Protein AF-A0AAD2G6I7-F1 (afdb_monomer_lite)

Radius of gyration: 29.49 Å; chains: 1; bounding box: 64×61×81 Å

Structure (mmCIF, N/CA/C/O backbone):
data_AF-A0AAD2G6I7-F1
#
_entry.id   AF-A0AAD2G6I7-F1
#
loop_
_atom_site.group_PDB
_atom_site.id
_atom_site.type_symbol
_atom_site.label_atom_id
_atom_site.label_alt_id
_atom_site.label_comp_id
_atom_site.label_asym_id
_atom_site.label_entity_id
_atom_site.label_seq_id
_atom_site.pdbx_PDB_ins_code
_atom_site.Cartn_x
_atom_site.Cartn_y
_atom_site.Cartn_z
_atom_site.occupancy
_atom_site.B_iso_or_equiv
_atom_site.auth_seq_id
_atom_site.auth_comp_id
_atom_site.auth_asym_id
_atom_site.auth_atom_id
_atom_site.pdbx_PDB_model_num
ATOM 1 N N . MET A 1 1 ? 33.002 8.876 -1.381 1.00 59.22 1 MET A N 1
ATOM 2 C CA . MET A 1 1 ? 32.092 9.976 -1.785 1.00 59.22 1 MET A CA 1
ATOM 3 C C . MET A 1 1 ? 32.478 11.120 -0.882 1.00 59.22 1 MET A C 1
ATOM 5 O O . MET A 1 1 ? 32.427 10.926 0.321 1.00 59.22 1 MET A O 1
ATOM 9 N N . VAL A 1 2 ? 32.980 12.216 -1.433 1.00 62.12 2 VAL A N 1
ATOM 10 C CA . VAL A 1 2 ? 33.685 13.237 -0.653 1.00 62.12 2 VAL A CA 1
ATOM 11 C C . VAL A 1 2 ? 32.764 14.448 -0.496 1.00 62.12 2 VAL A C 1
ATOM 13 O O . VAL A 1 2 ? 32.073 14.808 -1.449 1.00 62.12 2 VAL A O 1
ATOM 16 N N . ASN A 1 3 ? 32.673 15.027 0.700 1.00 74.38 3 ASN A N 1
ATOM 17 C CA . ASN A 1 3 ? 31.886 16.237 0.927 1.00 74.38 3 ASN A CA 1
ATOM 18 C C . ASN A 1 3 ? 32.550 17.453 0.249 1.00 74.38 3 ASN A C 1
ATOM 20 O O . ASN A 1 3 ? 33.680 17.370 -0.235 1.00 74.38 3 ASN A O 1
ATOM 24 N N . ALA A 1 4 ? 31.864 18.601 0.243 1.00 75.94 4 ALA A N 1
ATOM 25 C CA . ALA A 1 4 ? 32.385 19.855 -0.322 1.00 75.94 4 ALA A CA 1
ATOM 26 C C . ALA A 1 4 ? 33.722 20.322 0.301 1.00 75.94 4 ALA A C 1
ATOM 28 O O . ALA A 1 4 ? 34.368 21.213 -0.237 1.00 75.94 4 ALA A O 1
ATOM 29 N N . TYR A 1 5 ? 34.139 19.710 1.412 1.00 80.00 5 TYR A N 1
ATOM 30 C CA . TYR A 1 5 ? 35.336 20.032 2.182 1.00 80.00 5 TYR A CA 1
ATOM 31 C C . TYR A 1 5 ? 36.433 18.961 2.079 1.00 80.00 5 TYR A C 1
ATOM 33 O O . TYR A 1 5 ? 37.401 19.012 2.829 1.00 80.00 5 TYR A O 1
ATOM 41 N N . GLY A 1 6 ? 36.305 17.982 1.1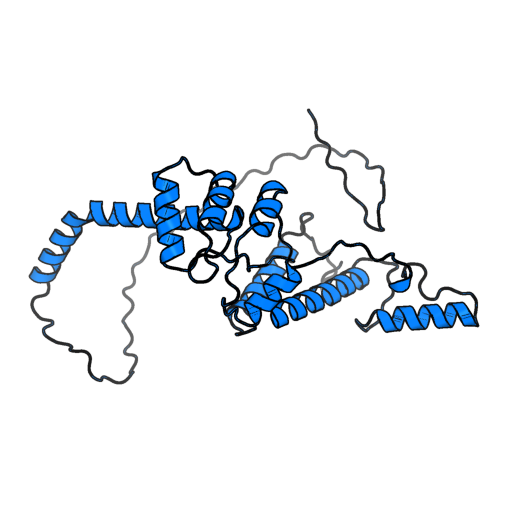78 1.00 79.56 6 GLY A N 1
ATOM 42 C CA . GLY A 1 6 ? 37.353 16.979 0.970 1.00 79.56 6 GLY A CA 1
ATOM 43 C C . GLY A 1 6 ? 37.336 15.797 1.951 1.00 79.56 6 GLY A C 1
ATOM 44 O O . GLY A 1 6 ? 38.204 14.935 1.859 1.00 79.56 6 GLY A O 1
ATOM 45 N N . PHE A 1 7 ? 36.348 15.700 2.848 1.00 77.19 7 PHE A N 1
ATOM 46 C CA . PHE A 1 7 ? 36.203 14.561 3.761 1.00 77.19 7 PHE A CA 1
ATOM 47 C C . PHE A 1 7 ? 35.320 13.464 3.178 1.00 77.19 7 PHE A C 1
ATOM 49 O O . PHE A 1 7 ? 34.274 13.741 2.586 1.00 77.19 7 PHE A O 1
ATOM 56 N N . ASP A 1 8 ? 35.691 12.208 3.416 1.00 70.38 8 ASP A N 1
ATOM 57 C CA . ASP A 1 8 ? 34.838 11.077 3.076 1.00 70.38 8 ASP A CA 1
ATOM 58 C C . ASP A 1 8 ? 33.525 11.130 3.862 1.00 70.38 8 ASP A C 1
ATOM 60 O O . ASP A 1 8 ? 33.489 11.179 5.092 1.00 70.38 8 ASP A O 1
ATOM 64 N N . ILE A 1 9 ? 32.415 11.119 3.128 1.00 69.00 9 ILE A N 1
ATOM 65 C CA . ILE A 1 9 ? 31.076 11.053 3.695 1.00 69.00 9 ILE A CA 1
ATOM 66 C C . ILE A 1 9 ? 30.928 9.683 4.352 1.00 69.00 9 ILE A C 1
ATOM 68 O O . ILE A 1 9 ? 30.849 8.651 3.679 1.00 69.00 9 ILE A O 1
ATOM 72 N N . LEU A 1 10 ? 30.873 9.688 5.683 1.00 62.22 10 LEU A N 1
ATOM 73 C CA . LEU A 1 10 ? 30.582 8.508 6.484 1.00 62.22 10 LEU A CA 1
ATOM 74 C C . LEU A 1 10 ? 29.115 8.116 6.283 1.00 62.22 10 LEU A C 1
ATOM 76 O O . LEU A 1 10 ? 28.211 8.594 6.967 1.00 62.22 10 LEU A O 1
ATOM 80 N N . CYS A 1 11 ? 28.862 7.232 5.323 1.00 56.25 11 CYS A N 1
ATOM 81 C CA . CYS A 1 11 ? 27.556 6.608 5.169 1.00 56.25 11 CYS A CA 1
ATOM 82 C C . CYS A 1 11 ? 27.393 5.518 6.235 1.00 56.25 11 CYS A C 1
ATOM 84 O O . CYS A 1 11 ? 28.229 4.623 6.360 1.00 56.25 11 CYS A O 1
ATOM 86 N N . CYS A 1 12 ? 26.291 5.549 6.988 1.00 59.41 12 CYS A N 1
ATOM 87 C CA . CYS A 1 12 ? 25.953 4.447 7.882 1.00 59.41 12 CYS A CA 1
ATOM 88 C C . CYS A 1 12 ? 25.845 3.153 7.054 1.00 59.41 12 CYS A C 1
ATOM 90 O O . CYS A 1 12 ? 25.037 3.085 6.125 1.00 59.41 12 CYS A O 1
ATOM 92 N N . ARG A 1 13 ? 26.628 2.114 7.393 1.00 57.19 13 ARG A N 1
ATOM 93 C CA . ARG A 1 13 ? 26.681 0.825 6.662 1.00 57.19 13 ARG A CA 1
ATOM 94 C C . ARG A 1 13 ? 25.302 0.185 6.461 1.00 57.19 13 ARG A C 1
ATOM 96 O O . ARG A 1 13 ? 25.103 -0.593 5.536 1.00 57.19 13 ARG A O 1
ATOM 103 N N . ARG A 1 14 ? 24.351 0.520 7.336 1.00 59.88 14 ARG A N 1
ATOM 104 C CA . ARG A 1 14 ? 22.988 -0.016 7.360 1.00 59.88 14 ARG A CA 1
ATOM 105 C C . ARG A 1 14 ? 22.027 0.692 6.392 1.00 59.88 14 ARG A C 1
ATOM 107 O O . ARG A 1 14 ? 20.912 0.218 6.221 1.00 59.88 14 ARG A O 1
ATOM 114 N N . GLY A 1 15 ? 22.424 1.814 5.777 1.00 61.94 15 GLY A N 1
ATOM 115 C CA . GLY A 1 15 ? 21.592 2.559 4.818 1.00 61.94 15 GLY A CA 1
ATOM 116 C C . GLY A 1 15 ? 20.311 3.165 5.409 1.00 61.94 15 GLY A C 1
ATOM 117 O O . GLY A 1 15 ? 19.497 3.715 4.673 1.00 61.94 15 GLY A O 1
ATOM 118 N N . THR A 1 16 ? 20.124 3.090 6.731 1.00 62.31 16 THR A N 1
ATOM 119 C CA . THR A 1 16 ? 18.884 3.475 7.417 1.00 62.31 16 THR A CA 1
ATOM 120 C C . THR A 1 16 ? 18.537 4.944 7.211 1.00 62.31 16 THR A C 1
ATOM 122 O O . THR A 1 16 ? 17.368 5.261 7.036 1.00 62.31 16 THR A O 1
ATOM 125 N N . ASN A 1 17 ? 19.539 5.828 7.160 1.00 74.12 17 ASN A N 1
ATOM 126 C CA . ASN A 1 17 ? 19.313 7.264 6.991 1.00 74.12 17 ASN A CA 1
ATOM 127 C C . ASN A 1 17 ? 18.748 7.607 5.595 1.00 74.12 17 ASN A C 1
ATOM 129 O O . ASN A 1 17 ? 17.824 8.407 5.479 1.00 74.12 17 ASN A O 1
ATOM 133 N N . ASP A 1 18 ? 19.229 6.942 4.537 1.00 71.19 18 ASP A N 1
ATOM 134 C CA . ASP A 1 18 ? 18.735 7.143 3.162 1.00 71.19 18 ASP A CA 1
ATOM 135 C C . ASP A 1 18 ? 17.278 6.657 3.019 1.00 71.19 18 ASP A C 1
ATOM 137 O O . ASP A 1 18 ? 16.439 7.314 2.389 1.00 71.19 18 ASP A O 1
ATOM 141 N N . VAL A 1 19 ? 16.959 5.514 3.640 1.00 75.50 19 VAL A N 1
ATOM 142 C CA . VAL A 1 19 ? 15.603 4.941 3.654 1.00 75.50 19 VAL A CA 1
ATOM 143 C C . VAL A 1 19 ? 14.649 5.820 4.459 1.00 75.50 19 VAL A C 1
ATOM 145 O O . VAL A 1 19 ? 13.547 6.118 3.997 1.00 75.50 19 VAL A O 1
ATOM 148 N N . GLU A 1 20 ? 15.069 6.286 5.635 1.00 80.88 20 GLU A N 1
ATOM 149 C CA . GLU A 1 20 ? 14.255 7.148 6.490 1.00 80.88 20 GLU A CA 1
ATOM 150 C C . GLU A 1 20 ? 13.995 8.510 5.835 1.00 80.88 20 GLU A C 1
ATOM 152 O O . GLU A 1 20 ? 12.867 9.002 5.858 1.00 80.88 20 GLU A O 1
ATOM 157 N N . ASN A 1 21 ? 15.001 9.090 5.175 1.00 83.06 21 ASN A N 1
ATOM 158 C CA . ASN A 1 21 ? 14.832 10.318 4.404 1.00 83.06 21 ASN A CA 1
ATOM 159 C C . ASN A 1 21 ? 13.834 10.125 3.248 1.00 83.06 21 ASN A C 1
ATOM 161 O O . ASN A 1 21 ? 12.934 10.939 3.035 1.00 83.06 21 ASN A O 1
ATOM 165 N N . THR A 1 22 ? 13.927 8.994 2.540 1.00 83.06 22 THR A N 1
ATOM 166 C CA . THR A 1 22 ? 12.966 8.638 1.486 1.00 83.06 22 THR A CA 1
ATOM 167 C C . THR A 1 22 ? 11.547 8.529 2.041 1.00 83.06 22 THR A C 1
ATOM 169 O O . THR A 1 22 ? 10.625 9.082 1.438 1.00 83.06 22 THR A O 1
ATOM 172 N N . HIS A 1 23 ? 11.379 7.875 3.194 1.00 84.00 23 HIS A N 1
ATOM 173 C CA . HIS A 1 23 ? 10.098 7.729 3.883 1.00 84.00 23 HIS A CA 1
ATOM 174 C C . HIS A 1 23 ? 9.511 9.079 4.316 1.00 84.00 23 HIS A C 1
ATOM 176 O O . HIS A 1 23 ? 8.352 9.354 4.012 1.00 84.00 23 HIS A O 1
ATOM 182 N N . LYS A 1 24 ? 10.310 9.961 4.933 1.00 86.75 24 LYS A N 1
ATOM 183 C CA . LYS A 1 24 ? 9.884 11.324 5.302 1.00 86.75 24 LYS A CA 1
ATOM 184 C C . LYS A 1 24 ? 9.386 12.101 4.085 1.00 86.75 24 LYS A C 1
ATOM 186 O O . LYS A 1 24 ? 8.307 12.680 4.125 1.00 86.75 24 LYS A O 1
ATOM 191 N N . LEU A 1 25 ? 10.119 12.038 2.973 1.00 84.81 25 LEU A N 1
ATOM 192 C CA . LEU A 1 25 ? 9.733 12.724 1.740 1.00 84.81 25 LEU A CA 1
ATOM 193 C C . LEU A 1 25 ? 8.442 12.147 1.134 1.00 84.81 25 LEU A C 1
ATOM 195 O O . LEU A 1 25 ? 7.634 12.889 0.583 1.00 84.81 25 LEU A O 1
ATOM 199 N N . LEU A 1 26 ? 8.229 10.830 1.234 1.00 86.06 26 LEU A N 1
ATOM 200 C CA . LEU A 1 26 ? 6.978 10.196 0.807 1.00 86.06 26 LEU A CA 1
ATOM 201 C C . LEU A 1 26 ? 5.785 10.647 1.652 1.00 86.06 26 LEU A C 1
ATOM 203 O O . LEU A 1 26 ? 4.750 10.974 1.077 1.00 86.06 26 LEU A O 1
ATOM 207 N N . LEU A 1 27 ? 5.936 10.711 2.978 1.00 85.00 27 LEU A N 1
ATOM 208 C CA . LEU A 1 27 ? 4.882 11.191 3.874 1.00 85.00 27 LEU A CA 1
ATOM 209 C C . LEU A 1 27 ? 4.467 12.627 3.542 1.00 85.00 27 LEU A C 1
ATOM 211 O O . LEU A 1 27 ? 3.277 12.914 3.498 1.00 85.00 27 LEU A O 1
ATOM 215 N N . THR A 1 28 ? 5.423 13.511 3.250 1.00 83.44 28 THR A N 1
ATOM 216 C CA . THR A 1 28 ? 5.112 14.900 2.885 1.00 83.44 28 THR A CA 1
ATOM 217 C C . THR A 1 28 ? 4.334 14.990 1.572 1.00 83.44 28 THR A C 1
ATOM 219 O O . THR A 1 28 ? 3.325 15.690 1.512 1.00 83.44 28 THR A O 1
ATOM 222 N N . ILE A 1 29 ? 4.774 14.275 0.529 1.00 80.12 29 ILE A N 1
ATOM 223 C CA . ILE A 1 29 ? 4.129 14.322 -0.794 1.00 80.12 29 ILE A CA 1
ATOM 224 C C . ILE A 1 29 ? 2.731 13.701 -0.739 1.00 80.12 29 ILE A C 1
ATOM 226 O O . ILE A 1 29 ? 1.754 14.339 -1.116 1.00 80.12 29 ILE A O 1
ATOM 230 N N . PHE A 1 30 ? 2.623 12.463 -0.256 1.00 81.00 30 PHE A N 1
ATOM 231 C CA . PHE A 1 30 ? 1.357 11.730 -0.282 1.00 81.00 30 PHE A CA 1
ATOM 232 C C . PHE A 1 30 ? 0.404 12.122 0.848 1.00 81.00 30 PHE A C 1
ATOM 234 O O . PHE A 1 30 ? -0.792 11.893 0.727 1.00 81.00 30 PHE A O 1
ATOM 241 N N . GLY A 1 31 ? 0.902 12.723 1.931 1.00 77.62 31 GLY A N 1
ATOM 242 C CA . GLY A 1 31 ? 0.059 13.199 3.026 1.00 77.62 31 GLY A CA 1
ATOM 243 C C . GLY A 1 31 ? -0.705 14.481 2.698 1.00 77.62 31 GLY A C 1
ATOM 244 O O . GLY A 1 31 ? -1.773 14.703 3.257 1.00 77.62 31 GLY A O 1
ATOM 245 N N . THR A 1 32 ? -0.179 15.321 1.800 1.00 80.00 32 THR A N 1
ATOM 246 C CA . THR A 1 32 ? -0.787 16.623 1.465 1.00 80.00 32 THR A CA 1
ATOM 247 C C . THR A 1 32 ? -1.523 16.629 0.127 1.00 80.00 32 THR A C 1
ATOM 249 O O . THR A 1 32 ? -2.404 17.461 -0.083 1.00 80.00 32 THR A O 1
ATOM 252 N N . TRP A 1 33 ? -1.192 15.719 -0.793 1.00 79.62 33 TRP A N 1
ATOM 253 C CA . TRP A 1 33 ? -1.780 15.710 -2.130 1.00 79.62 33 TRP A CA 1
ATOM 254 C C . TRP A 1 33 ? -2.971 14.750 -2.214 1.00 79.62 33 TRP A C 1
ATOM 256 O O . TRP A 1 33 ? -2.880 13.583 -1.843 1.00 79.62 33 TRP A O 1
ATOM 266 N N . HIS A 1 34 ? -4.071 15.217 -2.806 1.00 80.75 34 HIS A N 1
ATOM 267 C CA . HIS A 1 34 ? -5.280 14.424 -3.056 1.00 80.75 34 HIS A CA 1
ATOM 268 C C . HIS A 1 34 ? -5.128 13.560 -4.321 1.00 80.75 34 HIS A C 1
ATOM 270 O O . HIS A 1 34 ? -5.834 13.744 -5.313 1.00 80.75 34 HIS A O 1
ATOM 276 N N . ILE A 1 35 ? -4.155 12.648 -4.321 1.00 85.19 35 ILE A N 1
ATOM 277 C CA . ILE A 1 35 ? -3.845 11.794 -5.475 1.00 85.19 35 ILE A CA 1
ATOM 278 C C . ILE A 1 35 ? -4.606 10.471 -5.360 1.00 85.19 35 ILE A C 1
ATOM 280 O O . ILE A 1 35 ? -4.611 9.832 -4.310 1.00 85.19 35 ILE A O 1
ATOM 284 N N . ARG A 1 36 ? -5.214 10.025 -6.465 1.00 89.00 36 ARG A N 1
ATOM 285 C CA . ARG A 1 36 ? -5.811 8.683 -6.570 1.00 89.00 36 ARG A CA 1
ATOM 286 C C . ARG A 1 36 ? -4.755 7.579 -6.498 1.00 89.00 36 ARG A C 1
ATOM 288 O O . ARG A 1 36 ? -3.571 7.806 -6.763 1.00 89.00 36 ARG A O 1
ATOM 295 N N . ILE A 1 37 ? -5.188 6.360 -6.190 1.00 88.44 37 ILE A N 1
ATOM 296 C CA . ILE A 1 37 ? -4.278 5.217 -5.995 1.00 88.44 37 ILE A CA 1
ATOM 297 C C . ILE A 1 37 ? -3.465 4.909 -7.261 1.00 88.44 37 ILE A C 1
ATOM 299 O O . ILE A 1 37 ? -2.257 4.703 -7.178 1.00 88.44 37 ILE A O 1
ATOM 303 N N . GLU A 1 38 ? -4.096 4.939 -8.435 1.00 90.81 38 GLU A N 1
ATOM 304 C CA . GLU A 1 38 ? -3.425 4.640 -9.708 1.00 90.81 38 GLU A CA 1
ATOM 305 C C . GLU A 1 38 ? -2.299 5.628 -10.031 1.00 90.81 38 GLU A C 1
ATOM 307 O O . GLU A 1 38 ? -1.179 5.235 -10.361 1.00 90.81 38 GLU A O 1
ATOM 312 N N . MET A 1 39 ? -2.575 6.925 -9.891 1.00 90.06 39 MET A N 1
ATOM 313 C CA . MET A 1 39 ? -1.565 7.957 -10.114 1.00 90.06 39 MET A CA 1
ATOM 314 C C . MET A 1 39 ? -0.439 7.844 -9.080 1.00 90.06 39 MET A C 1
ATOM 316 O O . MET A 1 39 ? 0.731 8.011 -9.417 1.00 90.06 39 MET A O 1
ATOM 320 N N . SER A 1 40 ? -0.772 7.496 -7.835 1.00 89.00 40 SER A N 1
ATOM 321 C CA . SER A 1 40 ? 0.226 7.265 -6.792 1.00 89.00 40 SER A CA 1
ATOM 322 C C . SER A 1 40 ? 1.165 6.105 -7.140 1.00 89.00 40 SER A C 1
ATOM 324 O O . SER A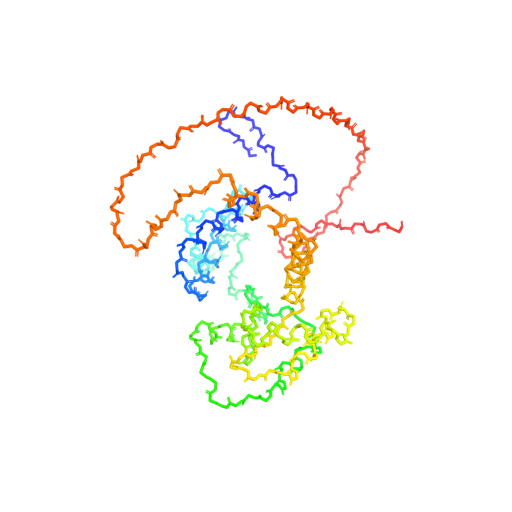 1 40 ? 2.380 6.260 -7.013 1.00 89.00 40 SER A O 1
ATOM 326 N N . ASP A 1 41 ? 0.640 4.982 -7.643 1.00 89.25 41 ASP A N 1
ATOM 327 C CA . ASP A 1 41 ? 1.468 3.855 -8.100 1.00 89.25 41 ASP A CA 1
ATOM 328 C C . ASP A 1 41 ? 2.385 4.258 -9.266 1.00 89.25 41 ASP A C 1
ATOM 330 O O . ASP A 1 41 ? 3.584 3.967 -9.250 1.00 89.25 41 ASP A O 1
ATOM 334 N N . CYS A 1 42 ? 1.857 5.010 -10.239 1.00 89.81 42 CYS A N 1
ATOM 335 C CA . CYS A 1 42 ? 2.637 5.525 -11.366 1.00 89.81 42 CYS A CA 1
ATOM 336 C C 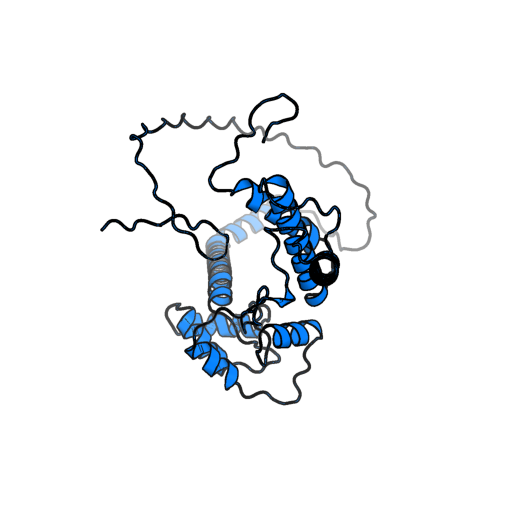. CYS A 1 42 ? 3.798 6.427 -10.901 1.00 89.81 42 CYS A C 1
ATOM 338 O O . CYS A 1 42 ? 4.956 6.207 -11.267 1.00 89.81 42 CYS A O 1
ATOM 340 N N . LEU A 1 43 ? 3.519 7.394 -10.021 1.00 89.50 43 LEU A N 1
ATOM 341 C CA . LEU A 1 43 ? 4.526 8.317 -9.488 1.00 89.50 43 LEU A CA 1
ATOM 342 C C . LEU A 1 43 ? 5.592 7.602 -8.650 1.00 89.50 43 LEU A C 1
ATOM 344 O O . LEU A 1 43 ? 6.779 7.926 -8.744 1.00 89.50 43 LEU A O 1
ATOM 348 N N . LEU A 1 44 ? 5.197 6.615 -7.841 1.00 88.81 44 LEU A N 1
ATOM 349 C CA . LEU A 1 44 ? 6.135 5.800 -7.067 1.00 88.81 44 LEU A CA 1
ATOM 350 C C . LEU A 1 44 ? 7.043 4.967 -7.974 1.00 88.81 44 LEU A C 1
ATOM 352 O O . LEU A 1 44 ? 8.244 4.859 -7.708 1.00 88.81 44 LEU A O 1
ATOM 356 N N . ARG A 1 45 ? 6.493 4.415 -9.060 1.00 88.75 45 ARG A N 1
ATOM 357 C CA . ARG A 1 45 ? 7.244 3.648 -10.058 1.00 88.75 45 ARG A CA 1
ATOM 358 C C . ARG A 1 45 ? 8.276 4.515 -10.773 1.00 88.75 45 ARG A C 1
ATOM 360 O O . ARG A 1 45 ? 9.445 4.133 -10.822 1.00 88.75 45 ARG A O 1
ATOM 367 N N . GLU A 1 46 ? 7.874 5.699 -11.226 1.00 90.00 46 GLU A N 1
ATOM 368 C CA . GLU A 1 46 ? 8.767 6.699 -11.823 1.00 90.00 46 GLU A CA 1
ATOM 369 C C . GLU A 1 46 ? 9.868 7.131 -10.852 1.00 90.00 46 GLU A C 1
ATOM 371 O O . GLU A 1 46 ? 11.054 7.127 -11.186 1.00 90.00 46 GLU A O 1
ATOM 376 N N . ARG A 1 47 ? 9.503 7.458 -9.607 1.00 88.81 47 ARG A N 1
ATOM 377 C CA . ARG A 1 47 ? 10.475 7.846 -8.582 1.00 88.81 47 ARG A CA 1
ATOM 378 C C . ARG A 1 47 ? 11.498 6.742 -8.337 1.00 88.81 47 ARG A C 1
ATOM 380 O O . ARG A 1 47 ? 12.692 7.037 -8.279 1.00 88.81 47 ARG A O 1
ATOM 387 N N . ARG A 1 48 ? 11.046 5.492 -8.190 1.00 88.56 48 ARG A N 1
ATOM 388 C CA . ARG A 1 48 ? 11.916 4.324 -7.994 1.00 88.56 48 ARG A CA 1
ATOM 389 C C . ARG A 1 48 ? 12.879 4.163 -9.164 1.00 88.56 48 ARG A C 1
ATOM 391 O O . ARG A 1 48 ? 14.075 4.008 -8.936 1.00 88.56 48 ARG A O 1
ATOM 398 N N . HIS A 1 49 ? 12.369 4.242 -10.392 1.00 88.75 49 HIS A N 1
ATOM 399 C CA . HIS A 1 49 ? 13.165 4.138 -11.614 1.00 88.75 49 HIS A CA 1
ATOM 400 C C . HIS A 1 49 ? 14.288 5.183 -11.654 1.00 88.75 49 HIS A C 1
ATOM 402 O O . HIS A 1 49 ? 15.472 4.843 -11.687 1.00 88.75 49 HIS A O 1
ATOM 408 N N . ARG A 1 50 ? 13.931 6.465 -11.513 1.00 90.88 50 ARG A N 1
ATOM 409 C CA . ARG A 1 50 ? 14.893 7.580 -11.543 1.00 90.88 50 ARG A CA 1
ATOM 410 C C . ARG A 1 50 ? 15.899 7.520 -10.400 1.00 90.88 50 ARG A C 1
ATOM 412 O O . ARG A 1 50 ? 17.074 7.826 -10.594 1.00 90.88 50 ARG A O 1
ATOM 419 N N . HIS A 1 51 ? 15.448 7.143 -9.204 1.00 88.25 51 HIS A N 1
ATOM 420 C CA . HIS A 1 51 ? 16.321 6.993 -8.045 1.00 88.25 51 HIS A CA 1
ATOM 421 C C . HIS A 1 51 ? 17.352 5.882 -8.267 1.00 88.25 51 HIS A C 1
ATOM 423 O O . HIS A 1 51 ? 18.547 6.128 -8.115 1.00 88.25 51 HIS A O 1
ATOM 429 N N . ASN A 1 52 ? 16.912 4.697 -8.700 1.00 87.56 52 ASN A N 1
ATOM 430 C CA . ASN A 1 52 ? 17.796 3.562 -8.964 1.00 87.56 52 ASN A CA 1
ATOM 431 C C . ASN A 1 52 ? 18.831 3.884 -10.048 1.00 87.56 52 ASN A C 1
ATOM 433 O O . ASN A 1 52 ? 20.004 3.528 -9.899 1.00 87.56 52 ASN A O 1
ATOM 437 N N . GLN A 1 53 ? 18.425 4.596 -11.101 1.00 88.56 53 GLN A N 1
ATOM 438 C CA . GLN A 1 53 ? 19.343 5.021 -12.152 1.00 88.56 53 GLN A CA 1
ATOM 439 C C . GLN A 1 53 ? 20.376 6.031 -11.635 1.00 88.56 53 GLN A C 1
ATOM 441 O O . GLN A 1 53 ? 21.570 5.795 -11.794 1.00 88.56 53 GLN A O 1
ATOM 446 N N . ARG A 1 54 ? 19.961 7.090 -10.923 1.00 88.50 54 ARG A N 1
ATOM 447 C CA . ARG A 1 54 ? 20.900 8.061 -10.317 1.00 88.50 54 ARG A CA 1
ATOM 448 C C . ARG A 1 54 ? 21.872 7.395 -9.351 1.00 88.50 54 ARG A C 1
ATOM 450 O O . ARG A 1 54 ? 23.064 7.684 -9.366 1.00 88.50 54 ARG A O 1
ATOM 457 N N . CYS A 1 55 ? 21.380 6.496 -8.502 1.00 86.12 55 CYS A N 1
ATOM 458 C CA . CYS A 1 55 ? 22.234 5.752 -7.584 1.00 86.12 55 CYS A CA 1
ATOM 459 C C . CYS A 1 55 ? 23.236 4.870 -8.332 1.00 86.12 55 CYS A C 1
ATOM 461 O O . CYS A 1 55 ? 24.377 4.760 -7.889 1.00 86.12 55 CYS A O 1
ATOM 463 N N . SER A 1 56 ? 22.838 4.282 -9.462 1.00 86.12 56 SER A N 1
ATOM 464 C CA . SER A 1 56 ? 23.738 3.503 -10.312 1.00 86.12 56 SER A CA 1
ATOM 465 C C . SER A 1 56 ? 24.808 4.389 -10.952 1.00 86.12 56 SER A C 1
ATOM 467 O O . SER A 1 56 ? 25.984 4.082 -10.801 1.00 86.12 56 SER A O 1
ATOM 469 N N . GLU A 1 57 ? 24.437 5.528 -11.545 1.00 86.62 57 GLU A N 1
ATOM 470 C CA . GLU A 1 57 ? 25.380 6.500 -12.130 1.00 86.62 57 GLU A CA 1
ATOM 471 C C . GLU A 1 57 ? 26.385 7.056 -11.105 1.00 86.62 57 GLU A C 1
ATOM 473 O O . GLU A 1 57 ? 27.543 7.307 -11.437 1.00 86.62 57 GLU A O 1
ATOM 478 N N . LEU A 1 58 ? 25.955 7.245 -9.852 1.00 84.50 58 LEU A N 1
ATOM 479 C CA . LEU A 1 58 ? 26.797 7.790 -8.783 1.00 84.50 58 LEU A CA 1
ATOM 480 C C . LEU A 1 58 ? 27.700 6.747 -8.119 1.00 84.50 58 LEU A C 1
ATOM 482 O O . LEU A 1 58 ? 28.813 7.075 -7.714 1.00 84.50 58 LEU A O 1
ATOM 486 N N . ARG A 1 59 ? 27.200 5.522 -7.914 1.00 83.25 59 ARG A N 1
ATOM 487 C CA . ARG A 1 59 ? 27.864 4.517 -7.064 1.00 83.25 59 ARG A CA 1
ATOM 488 C C . ARG A 1 59 ? 28.553 3.405 -7.858 1.00 83.25 59 ARG A C 1
ATOM 490 O O . ARG A 1 59 ? 29.417 2.737 -7.297 1.00 83.25 59 ARG A O 1
ATOM 497 N N . ARG A 1 60 ? 28.205 3.180 -9.131 1.00 82.06 60 ARG A N 1
ATOM 498 C CA . ARG A 1 60 ? 28.822 2.142 -9.976 1.00 82.06 60 ARG A CA 1
ATOM 499 C C . ARG A 1 60 ? 29.795 2.783 -10.966 1.00 82.06 60 ARG A C 1
ATOM 501 O O . ARG A 1 60 ? 29.381 3.522 -11.848 1.00 82.06 60 ARG A O 1
ATOM 508 N N . LEU A 1 61 ? 31.082 2.448 -10.848 1.00 78.81 61 LEU A N 1
ATOM 509 C CA . LEU A 1 61 ? 32.156 3.037 -11.665 1.00 78.81 61 LEU A CA 1
ATOM 510 C C . LEU A 1 61 ? 31.978 2.821 -13.173 1.00 78.81 61 LEU A C 1
ATOM 512 O O . LEU A 1 61 ? 32.366 3.676 -13.959 1.00 78.81 61 LEU A O 1
ATOM 516 N N . VAL A 1 62 ? 31.394 1.691 -13.572 1.00 81.81 62 VAL A N 1
ATOM 517 C CA . VAL A 1 62 ? 31.303 1.277 -14.981 1.00 81.81 62 VAL A CA 1
ATOM 518 C C . VAL A 1 62 ? 29.874 1.375 -15.530 1.00 81.81 62 VAL A C 1
ATOM 520 O O . VAL A 1 62 ? 29.531 0.729 -16.520 1.00 81.81 62 VAL A O 1
ATOM 523 N N . PHE A 1 63 ? 29.015 2.146 -14.857 1.00 83.94 63 PHE A N 1
ATOM 524 C CA . PHE A 1 63 ? 27.656 2.412 -15.314 1.00 83.94 63 PHE A CA 1
ATOM 525 C C . PHE A 1 63 ? 27.642 3.643 -16.235 1.00 83.94 63 PHE A C 1
ATOM 527 O O . PHE A 1 63 ? 28.251 4.661 -15.889 1.00 83.94 63 PHE A O 1
ATOM 534 N N . PRO A 1 64 ? 26.975 3.576 -17.402 1.00 83.62 64 PRO A N 1
ATOM 535 C CA . PRO A 1 64 ? 26.963 4.680 -18.352 1.00 83.62 64 PRO A CA 1
ATOM 536 C C . PRO A 1 64 ? 26.232 5.895 -17.773 1.00 83.62 64 PRO A C 1
ATOM 538 O O . PRO A 1 64 ? 25.186 5.772 -17.138 1.00 83.62 64 PRO A O 1
ATOM 541 N N . ARG A 1 65 ? 26.780 7.090 -18.009 1.00 84.31 65 ARG A N 1
ATOM 542 C CA . ARG A 1 65 ? 26.134 8.359 -17.649 1.00 84.31 65 ARG A CA 1
ATOM 543 C C . ARG A 1 65 ? 25.268 8.806 -18.816 1.00 84.31 65 ARG A C 1
ATOM 545 O O . ARG A 1 65 ? 25.775 9.374 -19.776 1.00 84.31 65 ARG A O 1
ATOM 552 N N . ILE A 1 66 ? 23.977 8.506 -18.734 1.00 81.31 66 ILE A N 1
ATOM 553 C CA . ILE A 1 66 ? 23.055 8.615 -19.871 1.00 81.31 66 ILE A CA 1
ATOM 554 C C . ILE A 1 66 ? 22.435 10.020 -19.964 1.00 81.31 66 ILE A C 1
ATOM 556 O O . ILE A 1 66 ? 22.052 10.473 -21.039 1.00 81.31 66 ILE A O 1
ATOM 560 N N . GLY A 1 67 ? 22.317 10.734 -18.840 1.00 83.50 67 GLY A N 1
ATOM 561 C CA . GLY A 1 67 ? 21.735 12.084 -18.801 1.00 83.50 67 GLY A CA 1
ATOM 562 C C . GLY A 1 67 ? 20.210 12.135 -18.996 1.00 83.50 67 GLY A C 1
ATOM 563 O O . GLY A 1 67 ? 19.611 13.194 -18.821 1.00 83.50 67 GLY A O 1
ATOM 564 N N . HIS A 1 68 ? 19.561 11.004 -19.290 1.00 88.06 68 HIS A N 1
ATOM 565 C CA . HIS A 1 68 ? 18.106 10.847 -19.344 1.00 88.06 68 HIS A CA 1
ATOM 566 C C . HIS A 1 68 ? 17.655 9.531 -18.699 1.00 88.06 68 HIS A C 1
ATOM 568 O O . HIS A 1 68 ? 18.425 8.580 -18.607 1.00 88.06 68 HIS A O 1
ATOM 574 N N . PHE A 1 69 ? 16.385 9.458 -18.285 1.00 89.44 69 PHE A N 1
ATOM 575 C CA . PHE A 1 69 ? 15.813 8.274 -17.617 1.00 89.44 69 PHE A CA 1
ATOM 576 C C . PHE A 1 69 ? 15.124 7.280 -18.557 1.00 89.44 69 PHE A C 1
ATOM 578 O O . PHE A 1 69 ? 14.686 6.216 -18.130 1.00 89.44 69 PHE A O 1
ATOM 585 N N . ASP A 1 70 ? 14.988 7.636 -19.830 1.00 89.56 70 ASP A N 1
ATOM 586 C CA . ASP A 1 70 ? 14.333 6.794 -20.827 1.00 89.56 70 ASP A CA 1
ATOM 587 C C . ASP A 1 70 ? 15.256 5.644 -21.255 1.00 89.56 70 ASP A C 1
ATOM 589 O O . ASP A 1 70 ? 16.158 5.836 -22.069 1.00 89.56 70 ASP A O 1
ATOM 593 N N . THR A 1 71 ? 15.063 4.460 -20.673 1.00 87.25 71 THR A N 1
ATOM 594 C CA . THR A 1 71 ? 15.921 3.295 -20.931 1.00 87.25 71 THR A CA 1
ATOM 595 C C . THR A 1 71 ? 15.695 2.682 -22.304 1.00 87.25 71 THR A C 1
ATOM 597 O O . THR A 1 71 ? 16.621 2.126 -22.884 1.00 87.25 71 THR A O 1
ATOM 600 N N . TRP A 1 72 ? 14.504 2.855 -22.876 1.00 89.25 72 TRP A N 1
ATOM 601 C CA . TRP A 1 72 ? 14.137 2.264 -24.162 1.00 89.25 72 TRP A CA 1
ATOM 602 C C . TRP A 1 72 ? 14.938 2.886 -25.307 1.00 89.25 72 TRP A C 1
ATOM 604 O O . TRP A 1 72 ? 15.306 2.202 -26.259 1.00 89.25 72 TRP A O 1
ATOM 614 N N . LYS A 1 73 ? 15.275 4.176 -25.192 1.00 89.88 73 LYS A N 1
ATOM 615 C CA . LYS A 1 73 ? 16.166 4.857 -26.144 1.00 89.88 73 LYS A CA 1
ATOM 616 C C . LYS A 1 73 ? 17.588 4.305 -26.123 1.00 89.88 73 LYS A C 1
ATOM 618 O O . LYS A 1 73 ? 18.206 4.212 -27.179 1.00 89.88 73 LYS A O 1
ATOM 623 N N . ILE A 1 74 ? 18.097 3.943 -24.945 1.00 88.94 74 ILE A N 1
ATOM 624 C CA . ILE A 1 74 ? 19.438 3.359 -24.798 1.00 88.94 74 ILE A CA 1
ATOM 625 C C . ILE A 1 74 ? 19.455 1.984 -25.452 1.00 88.94 74 ILE A C 1
ATOM 627 O O . ILE A 1 74 ? 20.344 1.707 -26.251 1.00 88.94 74 ILE A O 1
ATOM 631 N N . ASP A 1 75 ? 18.441 1.167 -25.159 1.00 90.88 75 ASP A N 1
ATOM 632 C CA . ASP A 1 75 ? 18.303 -0.179 -25.712 1.00 90.88 75 ASP A CA 1
ATOM 633 C C . ASP A 1 75 ? 18.242 -0.126 -27.245 1.00 90.88 75 ASP A C 1
ATOM 635 O O . ASP A 1 75 ? 18.996 -0.826 -27.924 1.00 90.88 75 ASP A O 1
ATOM 639 N N . ALA A 1 76 ? 17.413 0.770 -27.796 1.00 91.25 76 ALA A N 1
ATOM 640 C CA . ALA A 1 76 ? 17.293 0.975 -29.238 1.00 91.25 76 ALA A CA 1
ATOM 641 C C . ALA A 1 76 ? 18.618 1.418 -29.878 1.00 91.25 76 ALA A C 1
ATOM 643 O O . ALA A 1 76 ? 19.010 0.902 -30.924 1.00 91.25 76 ALA A O 1
ATOM 644 N N . LEU A 1 77 ? 19.332 2.351 -29.245 1.00 90.00 77 LEU A N 1
ATOM 645 C CA . LEU A 1 77 ? 20.615 2.841 -29.738 1.00 90.00 77 LEU A CA 1
ATOM 646 C C . LEU A 1 77 ? 21.681 1.737 -29.691 1.00 90.00 77 LEU A C 1
ATOM 648 O O . LEU A 1 77 ? 22.392 1.531 -30.674 1.00 90.00 77 LEU A O 1
ATOM 652 N N . GLN A 1 78 ? 21.753 0.980 -28.596 1.00 90.81 78 GLN A N 1
ATOM 653 C CA . GLN A 1 78 ? 22.662 -0.155 -28.459 1.00 90.81 78 GLN A CA 1
ATOM 654 C C . GLN A 1 78 ? 22.404 -1.214 -29.539 1.00 90.81 78 GLN A C 1
ATOM 656 O O . GLN A 1 78 ? 23.354 -1.674 -30.172 1.00 90.81 78 GLN A O 1
ATOM 661 N N . SER A 1 79 ? 21.139 -1.548 -29.809 1.00 91.94 79 SER A N 1
ATOM 662 C CA . SER A 1 79 ? 20.770 -2.474 -30.887 1.00 91.94 79 SER A CA 1
ATOM 663 C C . SER A 1 79 ? 21.168 -1.959 -32.274 1.00 91.94 79 SER A C 1
ATOM 665 O O . SER A 1 79 ? 21.666 -2.736 -33.086 1.00 91.94 79 SER A O 1
ATOM 667 N N . LEU A 1 80 ? 21.006 -0.659 -32.548 1.00 92.62 80 LEU A N 1
ATOM 668 C CA . LEU A 1 80 ? 21.414 -0.052 -33.822 1.00 92.62 80 LEU A CA 1
ATOM 669 C C . LEU A 1 80 ? 22.935 -0.088 -34.026 1.00 92.62 80 LEU A C 1
ATOM 671 O O . LEU A 1 80 ? 23.405 -0.433 -35.110 1.00 92.62 80 LEU A O 1
ATOM 675 N N . VAL A 1 81 ? 23.717 0.237 -32.993 1.00 92.50 81 VAL A N 1
ATOM 676 C CA . VAL A 1 81 ? 25.189 0.194 -33.062 1.00 92.50 81 VAL A CA 1
ATOM 677 C C . VAL A 1 81 ? 25.681 -1.242 -33.239 1.00 92.50 81 VAL A C 1
ATOM 679 O O . VAL A 1 81 ? 26.575 -1.486 -34.053 1.00 92.50 81 VAL A O 1
ATOM 682 N N . LEU A 1 82 ? 25.058 -2.197 -32.544 1.00 93.06 82 LEU A N 1
ATOM 683 C CA . LEU A 1 82 ? 25.376 -3.613 -32.681 1.00 93.06 82 LEU A CA 1
ATOM 684 C C . LEU A 1 82 ? 25.090 -4.121 -34.102 1.00 93.06 82 LEU A C 1
ATOM 686 O O . LEU A 1 82 ? 25.923 -4.824 -34.666 1.00 93.06 82 LEU A O 1
ATOM 690 N N . ALA A 1 83 ? 23.964 -3.727 -34.703 1.00 92.94 83 ALA A N 1
ATOM 691 C CA . ALA A 1 83 ? 23.607 -4.116 -36.067 1.00 92.94 83 ALA A CA 1
ATOM 692 C C . ALA A 1 83 ? 24.545 -3.516 -37.131 1.00 92.94 83 ALA A C 1
ATOM 694 O O . ALA A 1 83 ? 24.899 -4.199 -38.089 1.00 92.94 83 ALA A O 1
ATOM 695 N N . ASN A 1 84 ? 24.964 -2.258 -36.963 1.00 95.06 84 ASN A N 1
ATOM 696 C CA . ASN A 1 84 ? 25.773 -1.552 -37.962 1.00 95.06 84 ASN A CA 1
ATOM 697 C C . ASN A 1 84 ? 27.273 -1.851 -37.859 1.00 95.06 84 ASN A C 1
ATOM 699 O O . ASN A 1 84 ? 27.961 -1.926 -38.875 1.00 95.06 84 ASN A O 1
ATOM 703 N N . HIS A 1 85 ? 27.795 -1.974 -36.637 1.00 93.38 85 HIS A N 1
ATOM 704 C CA . HIS A 1 85 ? 29.236 -2.037 -36.382 1.00 93.38 85 HIS A CA 1
ATOM 705 C C . HIS A 1 85 ? 29.681 -3.328 -35.687 1.00 93.38 85 HIS A C 1
ATOM 707 O O . HIS A 1 85 ? 30.881 -3.560 -35.576 1.00 93.38 85 HIS A O 1
ATOM 713 N N . GLY A 1 86 ? 28.754 -4.162 -35.201 1.00 90.69 86 GLY A N 1
ATOM 714 C CA . GLY A 1 86 ? 29.086 -5.383 -34.459 1.00 90.69 86 GLY A CA 1
ATOM 715 C C . GLY A 1 86 ? 29.679 -5.129 -33.067 1.00 90.69 86 GLY A C 1
ATOM 716 O O . GLY A 1 86 ? 30.274 -6.033 -32.485 1.00 90.69 86 GLY A O 1
ATOM 717 N N . VAL A 1 87 ? 29.541 -3.911 -32.529 1.00 90.75 87 VAL A N 1
ATOM 718 C CA . VAL A 1 87 ? 30.118 -3.497 -31.239 1.00 90.75 87 VAL A CA 1
ATOM 719 C C . VAL A 1 87 ? 29.008 -3.130 -30.256 1.00 90.75 87 VAL A C 1
ATOM 721 O O . VAL A 1 87 ? 28.042 -2.462 -30.616 1.00 90.75 87 VAL A O 1
ATOM 724 N N . LEU A 1 88 ? 29.156 -3.537 -28.993 1.00 87.06 88 LEU A N 1
ATOM 725 C CA . LEU A 1 88 ? 28.277 -3.107 -27.902 1.00 87.06 88 LEU A CA 1
ATOM 726 C C . LEU A 1 88 ? 28.702 -1.727 -27.390 1.00 87.06 88 LEU A C 1
ATOM 728 O O . LEU A 1 88 ? 29.840 -1.555 -26.955 1.00 87.06 88 LEU A O 1
ATOM 732 N N . LEU A 1 89 ? 27.780 -0.758 -27.396 1.00 86.31 89 LEU A N 1
ATOM 733 C CA . LEU A 1 89 ? 28.059 0.598 -26.910 1.00 86.31 89 LEU A CA 1
ATOM 734 C C . LEU A 1 89 ? 28.318 0.633 -25.396 1.00 86.31 89 LEU A C 1
ATOM 736 O O . LEU A 1 89 ? 29.243 1.301 -24.931 1.00 86.31 89 LEU A O 1
ATOM 740 N N . HIS A 1 90 ? 27.497 -0.072 -24.616 1.00 86.31 90 HIS A N 1
ATOM 741 C CA . HIS A 1 90 ? 27.600 -0.118 -23.164 1.00 86.31 90 HIS A CA 1
ATOM 742 C C . HIS A 1 90 ? 27.701 -1.571 -22.696 1.00 86.31 90 HIS A C 1
ATOM 744 O O . HIS A 1 90 ? 26.700 -2.245 -22.494 1.00 86.31 90 HIS A O 1
ATOM 750 N N . SER A 1 91 ? 28.925 -2.056 -22.467 1.00 84.44 91 SER A N 1
ATOM 751 C CA . SER A 1 91 ? 29.174 -3.469 -22.129 1.00 84.44 91 SER A CA 1
ATOM 752 C C . SER A 1 91 ? 28.459 -3.962 -20.863 1.00 84.44 91 SER A C 1
ATOM 754 O O . SER A 1 91 ? 28.107 -5.133 -20.778 1.00 84.44 91 SER A O 1
ATOM 756 N N . ASN A 1 92 ? 28.229 -3.082 -19.884 1.00 83.50 92 ASN A N 1
ATOM 757 C CA . ASN A 1 92 ? 27.541 -3.414 -18.629 1.00 83.50 92 ASN A CA 1
ATOM 758 C C . ASN A 1 92 ? 26.049 -3.067 -18.637 1.00 83.50 92 ASN A C 1
ATOM 760 O O . ASN A 1 92 ? 25.397 -3.145 -17.593 1.00 83.50 92 ASN A O 1
ATOM 764 N N . TRP A 1 93 ? 25.522 -2.627 -19.778 1.00 85.88 93 TRP A N 1
ATOM 765 C CA . TRP A 1 93 ? 24.106 -2.366 -19.964 1.00 85.88 93 TRP A CA 1
ATOM 766 C C . TRP A 1 93 ? 23.489 -3.529 -20.730 1.00 85.88 93 TRP A C 1
ATOM 768 O O . TRP A 1 93 ? 23.894 -3.835 -21.850 1.00 85.88 93 TRP A O 1
ATOM 778 N N . VAL A 1 94 ? 22.504 -4.174 -20.117 1.00 85.81 94 VAL A N 1
ATOM 779 C CA . VAL A 1 94 ? 21.748 -5.254 -20.750 1.00 85.81 94 VAL A CA 1
ATOM 780 C C . VAL A 1 94 ? 20.425 -4.679 -21.219 1.00 85.81 94 VAL A C 1
ATOM 782 O O . VAL A 1 94 ? 19.745 -4.009 -20.438 1.00 85.81 94 VAL A O 1
ATOM 785 N N . ASN A 1 95 ? 20.068 -4.942 -22.474 1.00 86.81 95 ASN A N 1
ATOM 786 C CA . ASN A 1 95 ? 18.826 -4.436 -23.033 1.00 86.81 95 ASN A CA 1
ATOM 787 C C . ASN A 1 95 ? 17.630 -5.079 -22.329 1.00 86.81 95 ASN A C 1
ATOM 789 O O . ASN A 1 95 ? 17.622 -6.275 -22.030 1.00 86.81 95 ASN A O 1
ATOM 793 N N . SER A 1 96 ? 16.573 -4.295 -22.126 1.00 84.25 96 SER A N 1
ATOM 794 C CA . SER A 1 96 ? 15.333 -4.773 -21.508 1.00 84.25 96 SER A CA 1
ATOM 795 C C . SER A 1 96 ? 14.693 -5.908 -22.320 1.00 84.25 96 SER A C 1
ATOM 797 O O . SER A 1 96 ? 14.063 -6.793 -21.748 1.00 84.25 96 SER A O 1
ATOM 799 N N . SER A 1 97 ? 14.890 -5.906 -23.645 1.00 84.00 97 SER A N 1
ATOM 800 C CA . SER A 1 97 ? 14.408 -6.932 -24.580 1.00 84.00 97 SER A CA 1
ATOM 801 C C . SER A 1 97 ? 15.020 -8.316 -24.374 1.00 84.00 97 SER A C 1
ATOM 803 O O . SER A 1 97 ? 14.416 -9.308 -24.772 1.00 84.00 97 SER A O 1
ATOM 805 N N . ASP A 1 98 ? 16.211 -8.391 -23.781 1.00 86.00 98 ASP A N 1
ATOM 806 C CA . ASP A 1 98 ? 16.952 -9.648 -23.646 1.00 86.00 98 ASP A CA 1
ATOM 807 C C . ASP A 1 98 ? 16.451 -10.467 -22.447 1.00 86.00 98 ASP A C 1
ATOM 809 O O . ASP A 1 98 ? 16.723 -11.666 -22.322 1.00 86.00 98 ASP A O 1
ATOM 813 N N . PHE A 1 99 ? 15.686 -9.830 -21.558 1.00 85.44 99 PHE A N 1
ATOM 814 C CA . PHE A 1 99 ? 15.071 -10.484 -20.418 1.00 85.44 99 PHE A CA 1
ATOM 815 C C . PHE A 1 99 ? 13.798 -11.223 -20.831 1.00 85.44 99 PHE A C 1
ATOM 817 O O . PHE A 1 99 ? 12.941 -10.717 -21.554 1.00 85.44 99 PHE A O 1
ATOM 824 N N . LYS A 1 100 ? 13.640 -12.441 -20.308 1.00 88.56 100 LYS A N 1
ATOM 825 C CA . LYS A 1 100 ? 12.374 -13.170 -20.408 1.00 88.56 100 LYS A CA 1
ATOM 826 C C . LYS A 1 100 ? 11.350 -12.506 -19.494 1.00 88.56 100 LYS A C 1
ATOM 828 O O . LYS A 1 100 ? 11.646 -12.254 -18.328 1.00 88.56 100 LYS A O 1
ATOM 833 N N . ASN A 1 101 ? 10.136 -12.299 -19.998 1.00 85.94 101 ASN A N 1
ATOM 834 C CA . ASN A 1 101 ? 9.024 -11.848 -19.168 1.00 85.94 101 ASN A CA 1
ATOM 835 C C . ASN A 1 101 ? 8.719 -12.907 -18.103 1.00 85.94 101 ASN A C 1
ATOM 837 O O . ASN A 1 101 ? 8.296 -14.020 -18.424 1.00 85.94 101 ASN A O 1
ATOM 841 N N . THR A 1 102 ? 8.948 -12.562 -16.839 1.00 87.06 102 THR A N 1
ATOM 842 C CA . THR A 1 102 ? 8.543 -13.373 -15.693 1.00 87.06 102 THR A CA 1
ATOM 843 C C . THR A 1 102 ? 7.133 -12.970 -15.250 1.00 87.06 102 THR A C 1
ATOM 845 O O . THR A 1 102 ? 6.722 -11.828 -15.455 1.00 87.06 102 THR A O 1
ATOM 848 N N . PRO A 1 103 ? 6.363 -13.883 -14.629 1.00 82.50 103 PRO A N 1
ATOM 849 C CA . PRO A 1 103 ? 5.070 -13.537 -14.032 1.00 82.50 103 PRO A CA 1
ATOM 850 C C . PRO A 1 103 ? 5.216 -12.691 -12.753 1.00 82.50 103 PRO A C 1
ATOM 852 O O . PRO A 1 103 ? 4.219 -12.291 -12.154 1.00 82.50 103 PRO A O 1
ATOM 855 N N . GLU A 1 104 ? 6.448 -12.442 -12.306 1.00 82.44 104 GLU A N 1
ATOM 856 C CA . GLU A 1 104 ? 6.739 -11.639 -11.128 1.00 82.44 104 GLU A CA 1
ATOM 857 C C . GLU A 1 104 ? 6.378 -10.178 -11.392 1.00 82.44 104 GLU A C 1
ATOM 859 O O . GLU A 1 104 ? 6.871 -9.534 -12.318 1.00 82.44 104 GLU A O 1
ATOM 864 N N . THR A 1 105 ? 5.510 -9.641 -10.546 1.00 80.00 105 THR A N 1
ATOM 865 C CA . THR A 1 105 ? 5.167 -8.222 -10.545 1.00 80.00 105 THR A CA 1
ATOM 866 C C . THR A 1 105 ? 5.847 -7.538 -9.365 1.00 80.00 105 THR A C 1
ATOM 868 O O . THR A 1 105 ? 6.297 -8.187 -8.423 1.00 80.00 105 THR A O 1
ATOM 871 N N . PHE A 1 106 ? 5.960 -6.211 -9.415 1.00 78.56 106 PHE A N 1
ATOM 872 C CA . PHE A 1 106 ? 6.509 -5.394 -8.330 1.00 78.56 106 PHE A CA 1
ATOM 873 C C . PHE A 1 106 ? 5.560 -4.236 -8.034 1.00 78.56 106 PHE A C 1
ATOM 875 O O . PHE A 1 106 ? 5.065 -3.597 -8.962 1.00 78.56 106 PHE A O 1
ATOM 882 N N . GLY A 1 107 ? 5.380 -3.897 -6.757 1.00 81.62 107 GLY A N 1
ATOM 883 C CA . GLY A 1 107 ? 4.489 -2.817 -6.323 1.00 81.62 107 GLY A CA 1
ATOM 884 C C . GLY A 1 107 ? 3.373 -3.353 -5.437 1.00 81.62 107 GLY A C 1
ATOM 885 O O . GLY A 1 107 ? 3.645 -4.055 -4.464 1.00 81.62 107 GLY A O 1
ATOM 886 N N . THR A 1 108 ? 2.130 -3.014 -5.768 1.00 82.12 108 THR A N 1
ATOM 887 C CA . THR A 1 108 ? 0.946 -3.451 -5.020 1.00 82.12 108 THR A CA 1
ATOM 888 C C . THR A 1 108 ? 0.633 -4.916 -5.307 1.00 82.12 108 THR A C 1
ATOM 890 O O . THR A 1 108 ? -0.033 -5.236 -6.281 1.00 82.12 108 THR A O 1
ATOM 893 N N . ILE A 1 109 ? 1.114 -5.816 -4.455 1.00 81.81 109 ILE A N 1
ATOM 894 C CA . ILE A 1 109 ? 0.897 -7.260 -4.593 1.00 81.81 109 ILE A CA 1
ATOM 895 C C . ILE A 1 109 ? 0.283 -7.789 -3.309 1.00 81.81 109 ILE A C 1
ATOM 897 O O . ILE A 1 109 ? 0.602 -7.346 -2.203 1.00 81.81 109 ILE A O 1
ATOM 901 N N . THR A 1 110 ? -0.583 -8.778 -3.452 1.00 78.88 110 THR A N 1
ATOM 902 C CA . THR A 1 110 ? -1.199 -9.467 -2.327 1.00 78.88 110 THR A CA 1
ATOM 903 C C . THR A 1 110 ? -0.232 -10.478 -1.726 1.00 78.88 110 THR A C 1
ATOM 905 O O . THR A 1 110 ? -0.123 -11.609 -2.196 1.00 78.88 110 THR A O 1
ATOM 908 N N . LEU A 1 111 ? 0.455 -10.095 -0.654 1.00 76.44 111 LEU A N 1
ATOM 909 C CA . LEU A 1 111 ? 1.265 -11.024 0.134 1.00 76.44 111 LEU A CA 1
ATOM 910 C C . LEU A 1 111 ? 0.354 -11.801 1.094 1.00 76.44 111 LEU A C 1
ATOM 912 O O . LEU A 1 111 ? -0.009 -11.293 2.157 1.00 76.44 111 LEU A O 1
ATOM 916 N N . HIS A 1 112 ? -0.052 -13.009 0.700 1.00 78.06 112 HIS A N 1
ATOM 917 C CA . HIS A 1 112 ? -0.911 -13.874 1.509 1.00 78.06 112 HIS A CA 1
ATOM 918 C C . HIS A 1 112 ? -0.624 -15.364 1.300 1.00 78.06 112 HIS A C 1
ATOM 920 O O . HIS A 1 112 ? -0.005 -15.755 0.314 1.00 78.06 112 HIS A O 1
ATOM 926 N N . ASP A 1 113 ? -1.060 -16.170 2.271 1.00 85.19 113 ASP A N 1
ATOM 927 C CA . ASP A 1 113 ? -0.942 -17.628 2.253 1.00 85.19 113 ASP A CA 1
ATOM 928 C C . ASP A 1 113 ? -1.862 -18.248 1.187 1.00 85.19 113 ASP A C 1
ATOM 930 O O . ASP A 1 113 ? -2.929 -17.703 0.893 1.00 85.19 113 ASP A O 1
ATOM 934 N N . ALA A 1 114 ? -1.485 -19.420 0.663 1.00 85.94 114 ALA A N 1
ATOM 935 C CA . ALA A 1 114 ? -2.251 -20.134 -0.366 1.00 85.94 114 ALA A CA 1
ATOM 936 C C . ALA A 1 114 ? -3.700 -20.428 0.068 1.00 85.94 114 ALA A C 1
ATOM 938 O O . ALA A 1 114 ? -4.630 -20.188 -0.690 1.00 85.94 114 ALA A O 1
ATOM 939 N N . GLU A 1 115 ? -3.909 -20.826 1.326 1.00 88.12 115 GLU A N 1
ATOM 940 C CA . GLU A 1 115 ? -5.247 -21.082 1.887 1.00 88.12 115 GLU A CA 1
ATOM 941 C C . GLU A 1 115 ? -6.154 -19.845 1.829 1.00 88.12 115 GLU A C 1
ATOM 943 O O . GLU A 1 115 ? -7.348 -19.941 1.544 1.00 88.12 115 GLU A O 1
ATOM 948 N N . LEU A 1 116 ? -5.586 -18.663 2.100 1.00 86.06 116 LEU A N 1
ATOM 949 C CA . LEU A 1 116 ? -6.333 -17.414 2.025 1.00 86.06 116 LEU A CA 1
ATOM 950 C C . LEU A 1 116 ? -6.591 -17.040 0.563 1.00 86.06 116 LEU A C 1
ATOM 952 O O . LEU A 1 116 ? -7.660 -16.520 0.267 1.00 86.06 116 LEU A O 1
ATOM 956 N N . ALA A 1 117 ? -5.655 -17.323 -0.345 1.00 86.19 117 ALA A N 1
ATOM 957 C CA . ALA A 1 117 ? -5.836 -17.081 -1.775 1.00 86.19 117 ALA A CA 1
ATOM 958 C C . ALA A 1 117 ? -7.008 -17.899 -2.330 1.00 86.19 117 ALA A C 1
ATOM 960 O O . ALA A 1 117 ? -7.897 -17.348 -2.986 1.00 86.19 117 ALA A O 1
ATOM 961 N N . ASP A 1 118 ? -7.069 -19.182 -1.974 1.00 87.62 118 ASP A N 1
ATOM 962 C CA . ASP A 1 118 ? -8.163 -20.073 -2.351 1.00 87.62 118 ASP A CA 1
ATOM 963 C C . ASP A 1 118 ? -9.492 -19.574 -1.774 1.00 87.62 118 ASP A C 1
ATOM 965 O O . ASP A 1 118 ? -10.488 -19.468 -2.495 1.00 87.62 118 ASP A O 1
ATOM 969 N N . ALA A 1 119 ? -9.509 -19.176 -0.498 1.00 87.00 119 ALA A N 1
ATOM 970 C CA . ALA A 1 119 ? -10.698 -18.620 0.143 1.00 87.00 119 ALA A CA 1
ATOM 971 C C . ALA A 1 119 ? -11.183 -17.331 -0.547 1.00 87.00 119 ALA A C 1
ATOM 973 O O . ALA A 1 119 ? -12.377 -17.188 -0.801 1.00 87.00 119 ALA A O 1
ATOM 974 N N . LEU A 1 120 ? -10.270 -16.420 -0.906 1.00 86.56 120 LEU A N 1
ATOM 975 C CA . LEU A 1 120 ? -10.588 -15.181 -1.625 1.00 86.56 120 LEU A CA 1
ATOM 976 C C . LEU A 1 120 ? -11.122 -15.450 -3.038 1.00 86.56 120 LEU A C 1
ATOM 978 O O . LEU A 1 120 ? -12.005 -14.734 -3.517 1.00 86.56 120 LEU A O 1
ATOM 982 N N . SER A 1 121 ? -10.606 -16.481 -3.710 1.00 84.75 121 SER A N 1
ATOM 983 C CA . SER A 1 121 ? -11.060 -16.868 -5.047 1.00 84.75 121 SER A CA 1
ATOM 984 C C . SER A 1 121 ? -12.500 -17.400 -5.040 1.00 84.75 121 SER A C 1
ATOM 986 O O . SER A 1 121 ? -13.261 -17.132 -5.975 1.00 84.75 121 SER A O 1
ATOM 988 N N . ASN A 1 122 ? -12.902 -18.065 -3.953 1.00 86.69 122 ASN A N 1
ATOM 989 C CA . ASN A 1 122 ? -14.199 -18.726 -3.792 1.00 86.69 122 ASN A CA 1
ATOM 990 C C . ASN A 1 122 ? -15.310 -17.825 -3.228 1.00 86.69 122 ASN A C 1
ATOM 992 O O . ASN A 1 122 ? -16.424 -18.302 -3.019 1.00 86.69 122 ASN A O 1
ATOM 996 N N . ILE A 1 123 ? -15.048 -16.534 -3.001 1.00 83.56 123 ILE A N 1
ATOM 997 C CA . ILE A 1 123 ? -16.060 -15.607 -2.474 1.00 83.56 123 ILE A CA 1
ATOM 998 C C . ILE A 1 123 ? -17.246 -15.509 -3.456 1.00 83.56 123 ILE A C 1
ATOM 1000 O O . ILE A 1 123 ? -17.026 -15.182 -4.634 1.00 83.56 123 ILE A O 1
ATOM 1004 N N . PRO A 1 124 ? -18.492 -15.760 -3.000 1.00 77.44 124 PRO A N 1
ATOM 1005 C CA . PRO A 1 124 ? -19.686 -15.502 -3.793 1.00 77.44 124 PRO A CA 1
ATOM 1006 C C . PRO A 1 124 ? -19.889 -13.988 -3.883 1.00 77.44 124 PRO A C 1
ATOM 1008 O O . PRO A 1 124 ? -20.067 -13.314 -2.875 1.00 77.44 124 PRO A O 1
ATOM 1011 N N . ILE A 1 125 ? -19.814 -13.435 -5.092 1.00 73.50 125 ILE A N 1
ATOM 1012 C CA . ILE A 1 125 ? -19.999 -11.999 -5.317 1.00 73.50 125 ILE A CA 1
ATOM 1013 C C . ILE A 1 125 ? -21.296 -11.798 -6.079 1.00 73.50 125 ILE A C 1
ATOM 1015 O O . ILE A 1 125 ? -21.445 -12.296 -7.199 1.00 73.50 125 ILE A O 1
ATOM 1019 N N . ASP A 1 126 ? -22.201 -11.018 -5.497 1.00 71.75 126 ASP A N 1
ATOM 1020 C CA . ASP A 1 126 ? -23.359 -10.518 -6.221 1.00 71.75 126 ASP A CA 1
ATOM 1021 C C . ASP A 1 126 ? -22.912 -9.539 -7.309 1.00 71.75 126 ASP A C 1
ATOM 1023 O O . ASP A 1 126 ? -22.159 -8.593 -7.075 1.00 71.75 126 ASP A O 1
ATOM 1027 N N . LYS A 1 127 ? -23.407 -9.743 -8.533 1.00 64.44 127 LYS A N 1
ATOM 1028 C CA . LYS A 1 127 ? -22.990 -8.991 -9.734 1.00 64.44 127 LYS A CA 1
ATOM 1029 C C . LYS A 1 127 ? -23.237 -7.472 -9.659 1.00 64.44 127 LYS A C 1
ATOM 1031 O O . LYS A 1 127 ? -22.762 -6.745 -10.524 1.00 64.44 127 LYS A O 1
ATOM 1036 N N . ASN A 1 128 ? -23.954 -6.990 -8.643 1.00 69.69 128 ASN A N 1
ATOM 1037 C CA . ASN A 1 128 ? -24.358 -5.592 -8.491 1.00 69.69 128 ASN A CA 1
ATOM 1038 C C . ASN A 1 128 ? -23.434 -4.738 -7.604 1.00 69.69 128 ASN A C 1
ATOM 1040 O O . ASN A 1 128 ? -23.743 -3.566 -7.374 1.00 69.69 128 ASN A O 1
ATOM 1044 N N . VAL A 1 129 ? -22.309 -5.267 -7.109 1.00 78.00 129 VAL A N 1
ATOM 1045 C CA . VAL A 1 129 ? -21.378 -4.479 -6.283 1.00 78.00 129 VAL A CA 1
ATOM 1046 C C . VAL A 1 129 ? -20.722 -3.374 -7.122 1.00 78.00 129 VAL A C 1
ATOM 1048 O O . VAL A 1 129 ? -19.896 -3.624 -8.000 1.00 78.00 129 VAL A O 1
ATOM 1051 N N . ARG A 1 130 ? -21.083 -2.117 -6.840 1.00 82.56 130 ARG A N 1
ATOM 1052 C CA . ARG A 1 130 ? -20.493 -0.938 -7.486 1.00 82.56 130 ARG A CA 1
ATOM 1053 C C . ARG A 1 130 ? -19.164 -0.587 -6.821 1.00 82.56 130 ARG A C 1
ATOM 1055 O O . ARG A 1 130 ? -19.140 0.062 -5.781 1.00 82.56 130 ARG A O 1
ATOM 1062 N N . LEU A 1 131 ? -18.060 -0.993 -7.442 1.00 85.81 131 LEU A N 1
ATOM 1063 C CA . LEU A 1 131 ? -16.714 -0.613 -7.011 1.00 85.81 131 LEU A CA 1
ATOM 1064 C C . LEU A 1 131 ? -16.320 0.753 -7.584 1.00 85.81 131 LEU A C 1
ATOM 1066 O O . LEU A 1 131 ? -16.473 0.996 -8.783 1.00 85.81 131 LEU A O 1
ATOM 1070 N N . THR A 1 132 ? -15.748 1.617 -6.745 1.00 89.75 132 THR A N 1
ATOM 1071 C CA . THR A 1 132 ? -15.108 2.869 -7.179 1.00 89.75 132 THR A CA 1
ATOM 1072 C C . THR A 1 132 ? -13.926 2.572 -8.105 1.00 89.75 132 THR A C 1
ATOM 1074 O O . THR A 1 132 ? -13.273 1.540 -7.965 1.00 89.75 132 THR A O 1
ATOM 1077 N N . HIS A 1 133 ? -13.594 3.494 -9.009 1.00 90.50 133 HIS A N 1
ATOM 1078 C CA . HIS A 1 133 ? -12.455 3.366 -9.928 1.00 90.50 133 HIS A CA 1
ATOM 1079 C C . HIS A 1 133 ? -11.151 2.910 -9.239 1.00 90.50 133 HIS A C 1
ATOM 1081 O O . HIS A 1 133 ? -10.497 1.974 -9.688 1.00 90.50 133 HIS A O 1
ATOM 1087 N N . ASP A 1 134 ? -10.806 3.504 -8.096 1.00 90.50 134 ASP A N 1
ATOM 1088 C CA . ASP A 1 134 ? -9.589 3.152 -7.352 1.00 90.50 134 ASP A CA 1
ATOM 1089 C C . ASP A 1 134 ? -9.629 1.719 -6.794 1.00 90.50 134 ASP A C 1
ATOM 1091 O O . ASP A 1 134 ? -8.614 1.025 -6.765 1.00 90.50 134 ASP A O 1
ATOM 1095 N N . MET A 1 135 ? -10.813 1.239 -6.409 1.00 90.38 135 MET A N 1
ATOM 1096 C CA . MET A 1 135 ? -11.017 -0.146 -5.980 1.00 90.38 135 MET A CA 1
ATOM 1097 C C . MET A 1 135 ? -10.909 -1.118 -7.158 1.00 90.38 135 MET A C 1
ATOM 1099 O O . MET A 1 135 ? -10.322 -2.187 -7.005 1.00 90.38 135 MET A O 1
ATOM 1103 N N . GLN A 1 136 ? -11.427 -0.745 -8.332 1.00 91.62 136 GLN A N 1
ATOM 1104 C CA . GLN A 1 136 ? -11.287 -1.534 -9.560 1.00 91.62 136 GLN A CA 1
ATOM 1105 C C . GLN A 1 136 ? -9.816 -1.649 -9.972 1.00 91.62 136 GLN A C 1
ATOM 1107 O O . GLN A 1 136 ? -9.346 -2.742 -10.291 1.00 91.62 136 GLN A O 1
ATOM 1112 N N . TYR A 1 137 ? -9.072 -0.542 -9.901 1.00 91.94 137 TYR A N 1
ATOM 1113 C CA . TYR A 1 137 ? -7.634 -0.532 -10.145 1.00 91.94 137 TYR A CA 1
ATOM 1114 C C . TYR A 1 137 ? -6.896 -1.455 -9.169 1.00 91.94 137 TYR A C 1
ATOM 1116 O O . TYR A 1 137 ? -6.118 -2.304 -9.596 1.00 91.94 137 TYR A O 1
ATOM 1124 N N . LEU A 1 138 ? -7.190 -1.357 -7.869 1.00 90.88 138 LEU A N 1
ATOM 1125 C CA . LEU A 1 138 ? -6.614 -2.247 -6.861 1.00 90.88 138 LEU A CA 1
ATOM 1126 C C . LEU A 1 138 ? -6.889 -3.722 -7.174 1.00 90.88 138 LEU A C 1
ATOM 1128 O O . LEU A 1 138 ? -5.952 -4.513 -7.164 1.00 90.88 138 LEU A O 1
ATOM 1132 N N . CYS A 1 139 ? -8.131 -4.086 -7.503 1.00 90.25 139 CYS A N 1
ATOM 1133 C CA . CYS A 1 139 ? -8.494 -5.454 -7.892 1.00 90.25 139 CYS A CA 1
ATOM 1134 C C . CYS A 1 139 ? -7.681 -5.938 -9.099 1.00 90.25 139 CYS A C 1
ATOM 1136 O O . CYS A 1 139 ? -7.150 -7.046 -9.085 1.00 90.25 139 CYS A O 1
ATOM 1138 N N . LYS A 1 140 ? -7.524 -5.082 -10.117 1.00 89.94 140 LYS A N 1
ATOM 1139 C CA . LYS A 1 140 ? -6.741 -5.383 -11.321 1.00 89.94 140 LYS A CA 1
ATOM 1140 C C . LYS A 1 140 ? -5.273 -5.654 -11.000 1.00 89.94 140 LYS A C 1
ATOM 1142 O O . LYS A 1 140 ? -4.717 -6.614 -11.520 1.00 89.94 140 LYS A O 1
ATOM 1147 N N . VAL A 1 141 ? -4.644 -4.815 -10.175 1.00 88.50 141 VAL A N 1
ATOM 1148 C CA . VAL A 1 141 ? -3.216 -4.959 -9.845 1.00 88.50 141 VAL A CA 1
ATOM 1149 C C . VAL A 1 141 ? -2.980 -6.141 -8.900 1.00 88.50 141 VAL A C 1
ATOM 1151 O O . VAL A 1 141 ? -2.012 -6.875 -9.062 1.00 88.50 141 VAL A O 1
ATOM 1154 N N . MET A 1 142 ? -3.887 -6.358 -7.948 1.00 87.44 142 MET A N 1
ATOM 1155 C CA . MET A 1 142 ? -3.813 -7.453 -6.979 1.00 87.44 142 MET A CA 1
ATOM 1156 C C . MET A 1 142 ? -4.247 -8.811 -7.543 1.00 87.44 142 MET A C 1
ATOM 1158 O O . MET A 1 142 ? -3.949 -9.836 -6.938 1.00 87.44 142 MET A O 1
ATOM 1162 N N . GLY A 1 143 ? -4.965 -8.835 -8.667 1.00 86.12 143 GLY A N 1
ATOM 1163 C CA . GLY A 1 143 ? -5.545 -10.058 -9.225 1.00 86.12 143 GLY A CA 1
ATOM 1164 C C . GLY A 1 143 ? -6.695 -10.632 -8.389 1.00 86.12 143 GLY A C 1
ATOM 1165 O O . GLY A 1 143 ? -7.022 -11.808 -8.522 1.00 86.12 143 GLY A O 1
ATOM 1166 N N . THR A 1 144 ? -7.311 -9.830 -7.517 1.00 88.06 144 THR A N 1
ATOM 1167 C CA . THR A 1 144 ? -8.411 -10.257 -6.642 1.00 88.06 144 THR A CA 1
ATOM 1168 C C . THR A 1 144 ? -9.753 -9.742 -7.151 1.00 88.06 144 THR A C 1
ATOM 1170 O O . THR A 1 144 ? -9.834 -8.693 -7.784 1.00 88.06 144 THR A O 1
ATOM 1173 N N . LYS A 1 145 ? -10.842 -10.463 -6.852 1.00 86.62 145 LYS A N 1
ATOM 1174 C CA . LYS A 1 145 ? -12.198 -10.038 -7.242 1.00 86.62 145 LYS A CA 1
ATOM 1175 C C . LYS A 1 145 ? -12.699 -8.825 -6.444 1.00 86.62 145 LYS A C 1
ATOM 1177 O O . LYS A 1 145 ? -13.471 -8.023 -6.958 1.00 86.62 145 LYS A O 1
ATOM 1182 N N . LEU A 1 146 ? -12.270 -8.716 -5.186 1.00 89.06 146 LEU A N 1
ATOM 1183 C CA . LEU A 1 146 ? -12.569 -7.607 -4.281 1.00 89.06 146 LEU A CA 1
ATOM 1184 C C . LEU A 1 146 ? -11.266 -6.984 -3.767 1.00 89.06 146 LEU A C 1
ATOM 1186 O O . LEU A 1 146 ? -10.258 -7.690 -3.632 1.00 89.06 146 LEU A O 1
ATOM 1190 N N . PRO A 1 147 ? -11.267 -5.679 -3.448 1.00 90.38 147 PRO A N 1
ATOM 1191 C CA . PRO A 1 147 ? -10.076 -5.008 -2.959 1.00 90.38 147 PRO A CA 1
ATOM 1192 C C . PRO A 1 147 ? -9.801 -5.396 -1.500 1.00 90.38 147 PRO A C 1
ATOM 1194 O O . PRO A 1 147 ? -10.701 -5.432 -0.660 1.00 90.38 147 PRO A O 1
ATOM 1197 N N . LEU A 1 148 ? -8.530 -5.635 -1.182 1.00 89.56 148 LEU A N 1
ATOM 1198 C CA . LEU A 1 148 ? -8.065 -5.856 0.184 1.00 89.56 148 LEU A CA 1
ATOM 1199 C C . LEU A 1 148 ? -7.796 -4.507 0.849 1.00 89.56 148 LEU A C 1
ATOM 1201 O O . LEU A 1 148 ? -6.753 -3.891 0.639 1.00 89.56 148 LEU A O 1
ATOM 1205 N N . LEU A 1 149 ? -8.741 -4.044 1.662 1.00 89.62 149 LEU A N 1
ATOM 1206 C CA . LEU A 1 149 ? -8.669 -2.734 2.314 1.00 89.62 149 LEU A CA 1
ATOM 1207 C C . LEU A 1 149 ? -8.416 -2.868 3.821 1.00 89.62 149 LEU A C 1
ATOM 1209 O O . LEU A 1 149 ? -8.790 -3.880 4.416 1.00 89.62 149 LEU A O 1
ATOM 1213 N N . PRO A 1 150 ? -7.826 -1.864 4.489 1.00 90.62 150 PRO A N 1
ATOM 1214 C CA . PRO A 1 150 ? -7.827 -1.781 5.948 1.00 90.62 150 PRO A CA 1
ATOM 1215 C C . PRO A 1 150 ? -9.249 -1.719 6.531 1.00 90.62 150 PRO A C 1
ATOM 1217 O O . PRO A 1 150 ? -10.220 -1.440 5.820 1.00 90.62 150 PRO A O 1
ATOM 1220 N N . ILE A 1 151 ? -9.395 -2.013 7.827 1.00 91.56 151 ILE A N 1
ATOM 1221 C CA . ILE A 1 151 ? -10.685 -1.897 8.527 1.00 91.56 151 ILE A CA 1
ATOM 1222 C C . ILE A 1 151 ? -11.076 -0.420 8.605 1.00 91.56 151 ILE A C 1
ATOM 1224 O O . ILE A 1 151 ? -10.324 0.384 9.155 1.00 91.56 151 ILE A O 1
ATOM 1228 N N . HIS A 1 152 ? -12.248 -0.077 8.076 1.00 88.12 152 HIS A N 1
ATOM 1229 C CA . HIS A 1 152 ? -12.732 1.307 8.055 1.00 88.12 152 HIS A CA 1
ATOM 1230 C C . HIS A 1 152 ? -14.235 1.420 8.331 1.00 88.12 152 HIS A C 1
ATOM 1232 O O . HIS A 1 152 ? -14.660 2.344 9.033 1.00 88.12 152 HIS A O 1
ATOM 1238 N N . THR A 1 153 ? -15.049 0.479 7.846 1.00 91.31 153 THR A N 1
ATOM 1239 C CA . THR A 1 153 ? -16.504 0.560 8.030 1.00 91.31 153 THR A CA 1
ATOM 1240 C C . THR A 1 153 ? -16.910 0.246 9.471 1.00 91.31 153 THR A C 1
ATOM 1242 O O . THR A 1 153 ? -16.156 -0.329 10.262 1.00 91.31 153 THR A O 1
ATOM 1245 N N . VAL A 1 154 ? -18.109 0.677 9.869 1.00 91.25 154 VAL A N 1
ATOM 1246 C CA . VAL A 1 154 ? -18.647 0.373 11.207 1.00 91.25 154 VAL A CA 1
ATOM 1247 C C . VAL A 1 154 ? -18.954 -1.123 11.335 1.00 91.25 154 VAL A C 1
ATOM 1249 O O . VAL A 1 154 ? -18.593 -1.721 12.345 1.00 91.25 154 VAL A O 1
ATOM 1252 N N . ALA A 1 155 ? -19.520 -1.731 10.288 1.00 91.75 155 ALA A N 1
ATOM 1253 C CA . ALA A 1 155 ? -19.814 -3.163 10.235 1.00 91.75 155 ALA A CA 1
ATOM 1254 C C . ALA A 1 155 ? -18.547 -4.021 10.400 1.00 91.75 155 ALA A C 1
ATOM 1256 O O . ALA A 1 155 ? -18.529 -4.945 11.207 1.00 91.75 155 ALA A O 1
ATOM 1257 N N . GLU A 1 156 ? -17.445 -3.664 9.729 1.00 92.88 156 GLU A N 1
ATOM 1258 C CA . GLU A 1 156 ? -16.160 -4.361 9.891 1.00 92.88 156 GLU A CA 1
ATOM 1259 C C . GLU A 1 156 ? -15.632 -4.264 11.329 1.00 92.88 156 GLU A C 1
ATOM 1261 O O . GLU A 1 156 ? -15.098 -5.231 11.867 1.00 92.88 156 GLU A O 1
ATOM 1266 N N . ARG A 1 157 ? -15.791 -3.108 11.984 1.00 92.56 157 ARG A N 1
ATOM 1267 C CA . ARG A 1 157 ? -15.365 -2.935 13.383 1.00 92.56 157 ARG A C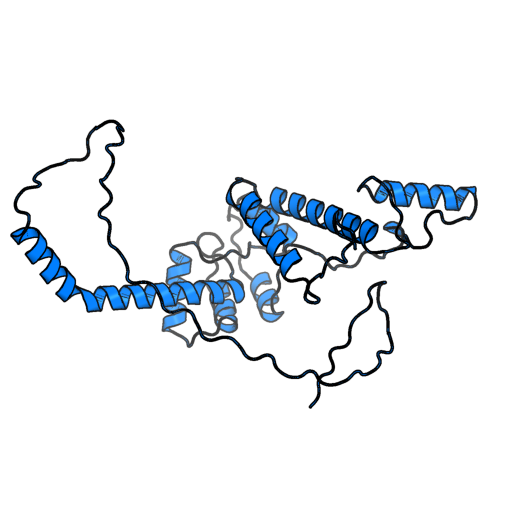A 1
ATOM 1268 C C . ARG A 1 157 ? -16.200 -3.775 14.347 1.00 92.56 157 ARG A C 1
ATOM 1270 O O . ARG A 1 157 ? -15.647 -4.322 15.300 1.00 92.56 157 ARG A O 1
ATOM 1277 N N . GLN A 1 158 ? -17.502 -3.897 14.094 1.00 92.06 158 GLN A N 1
ATOM 1278 C CA . GLN A 1 158 ? -18.392 -4.767 14.863 1.00 92.06 158 GLN A CA 1
ATOM 1279 C C . GLN A 1 158 ? -18.021 -6.240 14.670 1.00 92.06 158 GLN A C 1
ATOM 1281 O O . GLN A 1 158 ? -17.813 -6.935 15.664 1.00 92.06 158 GLN A O 1
ATOM 1286 N N . LEU A 1 159 ? -17.828 -6.685 13.425 1.00 92.00 159 LEU A N 1
ATOM 1287 C CA . LEU A 1 159 ? -17.376 -8.043 13.114 1.00 92.00 159 LEU A CA 1
ATOM 1288 C C . LEU A 1 159 ? -16.046 -8.359 13.812 1.00 92.00 159 LEU A C 1
ATOM 1290 O O . LEU A 1 159 ? -15.912 -9.393 14.458 1.00 92.00 159 LEU A O 1
ATOM 1294 N N . PHE A 1 160 ? -15.083 -7.433 13.761 1.00 92.56 160 PHE A N 1
ATOM 1295 C CA . PHE A 1 160 ? -13.815 -7.585 14.472 1.00 92.56 160 PHE A CA 1
ATOM 1296 C C . PHE A 1 160 ? -14.027 -7.775 15.977 1.00 92.56 160 PHE A C 1
ATOM 1298 O O . PHE A 1 160 ? -13.443 -8.679 16.565 1.00 92.56 160 PHE A O 1
ATOM 1305 N N . SER A 1 161 ? -14.876 -6.954 16.604 1.00 91.00 161 SER A N 1
ATOM 1306 C CA . SER A 1 161 ? -15.158 -7.093 18.037 1.00 91.00 161 SER A CA 1
ATOM 1307 C C . SER A 1 161 ? -15.819 -8.430 18.382 1.00 91.00 161 SER A 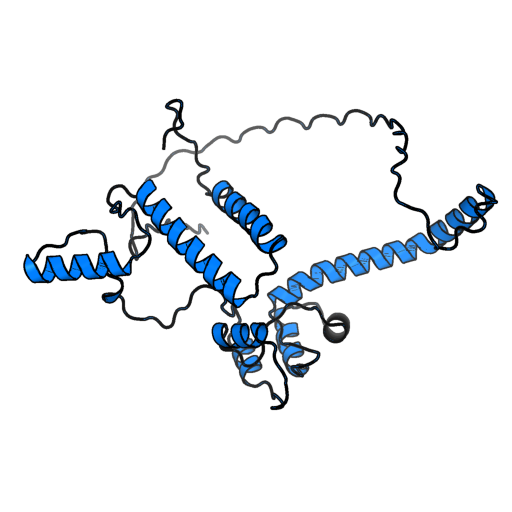C 1
ATOM 1309 O O . SER A 1 161 ? -15.451 -9.037 19.380 1.00 91.00 161 SER A O 1
ATOM 1311 N N . GLN A 1 162 ? -16.726 -8.927 17.536 1.00 91.06 162 GLN A N 1
ATOM 1312 C CA . GLN A 1 162 ? -17.372 -10.227 17.724 1.00 91.06 162 GLN A CA 1
ATOM 1313 C C . GLN A 1 162 ? -16.358 -11.372 17.631 1.00 91.06 162 GLN A C 1
ATOM 1315 O O . GLN A 1 162 ? -16.313 -12.222 18.515 1.00 91.06 162 GLN A O 1
ATOM 1320 N N . LEU A 1 163 ? -15.495 -11.363 16.612 1.00 89.44 163 LEU A N 1
ATOM 1321 C CA . LEU A 1 163 ? -14.479 -12.402 16.421 1.00 89.44 163 LEU A CA 1
ATOM 1322 C C . LEU A 1 163 ? -13.437 -12.419 17.548 1.00 89.44 163 LEU A C 1
ATOM 1324 O O . LEU A 1 163 ? -13.022 -13.491 17.983 1.00 89.44 163 LEU A O 1
ATOM 1328 N N . VAL A 1 164 ? -13.054 -11.248 18.065 1.00 89.94 164 VAL A N 1
ATOM 1329 C CA . VAL A 1 164 ? -12.130 -11.137 19.208 1.00 89.94 164 VAL A CA 1
ATOM 1330 C C . VAL A 1 164 ? -12.759 -11.625 20.516 1.00 89.94 164 VAL A C 1
ATOM 1332 O O . VAL A 1 164 ? -12.042 -12.130 21.374 1.00 89.94 164 VAL A O 1
ATOM 1335 N N . LEU A 1 165 ? -14.076 -11.486 20.691 1.00 86.50 165 LEU A N 1
ATOM 1336 C CA . LEU A 1 165 ? -14.771 -12.013 21.871 1.00 86.50 165 LEU A CA 1
ATOM 1337 C C . LEU A 1 165 ? -14.932 -13.538 21.824 1.00 86.50 165 LEU A C 1
ATOM 1339 O O . LEU A 1 165 ? -14.932 -14.178 22.872 1.00 86.50 165 LEU A O 1
ATOM 1343 N N . LEU A 1 166 ? -15.080 -14.111 20.628 1.00 82.75 166 LEU A N 1
ATOM 1344 C CA . LEU A 1 166 ? -15.302 -15.546 20.441 1.00 82.75 166 LEU A CA 1
ATOM 1345 C C . LEU A 1 166 ? -14.012 -16.374 20.532 1.00 82.75 166 LEU A C 1
ATOM 1347 O O . LEU A 1 166 ? -14.045 -17.484 21.056 1.00 82.75 166 LEU A O 1
ATOM 1351 N N . ASN A 1 167 ? -12.889 -15.852 20.031 1.00 77.94 167 ASN A N 1
ATOM 1352 C CA . ASN A 1 167 ? -11.640 -16.600 19.876 1.00 77.94 167 ASN A CA 1
ATOM 1353 C C . ASN A 1 167 ? -10.428 -15.852 20.455 1.00 77.94 167 ASN A C 1
ATOM 1355 O O . ASN A 1 167 ? -10.387 -14.624 20.513 1.00 77.94 167 ASN A O 1
ATOM 1359 N N . THR A 1 168 ? -9.375 -16.594 20.819 1.00 78.56 168 THR A N 1
ATOM 1360 C CA . THR A 1 168 ? -8.061 -15.991 21.085 1.00 78.56 168 THR A CA 1
ATOM 1361 C C . THR A 1 168 ? -7.520 -15.357 19.800 1.00 78.56 168 THR A C 1
ATOM 1363 O O . THR A 1 168 ? -7.622 -15.937 18.719 1.00 78.56 168 THR A O 1
ATOM 1366 N N . PHE A 1 169 ? -6.978 -14.135 19.896 1.00 85.00 169 PHE A N 1
ATOM 1367 C CA . PHE A 1 169 ? -6.580 -13.349 18.723 1.00 85.00 169 PHE A CA 1
ATOM 1368 C C . PHE A 1 169 ? -5.463 -14.043 17.925 1.00 85.00 169 PHE A C 1
ATOM 1370 O O . PHE A 1 169 ? -4.282 -13.946 18.256 1.00 85.00 169 PHE A O 1
ATOM 1377 N N . ASP A 1 170 ? -5.849 -14.690 16.828 1.00 89.25 170 ASP A N 1
ATOM 1378 C CA . ASP A 1 170 ? -4.958 -15.192 15.787 1.00 89.25 170 ASP A CA 1
ATOM 1379 C C . ASP A 1 170 ? -5.349 -14.549 14.454 1.00 89.25 170 ASP A C 1
ATOM 1381 O O . ASP A 1 170 ? -6.379 -14.863 13.853 1.00 89.25 170 ASP A O 1
ATOM 1385 N N . ALA A 1 171 ? -4.509 -13.628 13.979 1.00 87.94 171 ALA A N 1
ATOM 1386 C CA . ALA A 1 171 ? -4.788 -12.841 12.784 1.00 87.94 171 ALA A CA 1
ATOM 1387 C C . ALA A 1 171 ? -4.940 -13.686 11.510 1.00 87.94 171 ALA A C 1
ATOM 1389 O O . ALA A 1 171 ? -5.612 -13.242 10.581 1.00 87.94 171 ALA A O 1
ATOM 1390 N N . ARG A 1 172 ? -4.321 -14.873 11.436 1.00 88.50 172 ARG A N 1
ATOM 1391 C CA . ARG A 1 172 ? -4.427 -15.734 10.250 1.00 88.50 172 ARG A CA 1
ATOM 1392 C C . ARG A 1 172 ? -5.760 -16.472 10.235 1.00 88.50 172 ARG A C 1
ATOM 1394 O O . ARG A 1 172 ? -6.490 -16.378 9.252 1.00 88.50 172 ARG A O 1
ATOM 1401 N N . LYS A 1 173 ? -6.105 -17.148 11.333 1.00 89.00 173 LYS A N 1
ATOM 1402 C CA . LYS A 1 173 ? -7.389 -17.859 11.465 1.00 89.00 173 LYS A CA 1
ATOM 1403 C C . LYS A 1 173 ? -8.567 -16.903 11.354 1.00 89.00 173 LYS A C 1
ATOM 1405 O O . LYS A 1 173 ? -9.511 -17.169 10.620 1.00 89.00 173 LYS A O 1
ATOM 1410 N N . MET A 1 174 ? -8.450 -15.742 11.993 1.00 90.56 174 MET A N 1
ATOM 1411 C CA . MET A 1 174 ? -9.478 -14.717 11.929 1.00 90.56 174 MET A CA 1
ATOM 1412 C C . MET A 1 174 ? -9.666 -14.184 10.506 1.00 90.56 174 MET A C 1
ATOM 1414 O O . MET A 1 174 ? -10.797 -13.929 10.120 1.00 90.56 174 MET A O 1
ATOM 1418 N N . ALA A 1 175 ? -8.607 -14.059 9.695 1.00 90.50 175 ALA A N 1
ATOM 1419 C CA . ALA A 1 175 ? -8.755 -13.678 8.288 1.00 90.50 175 ALA A CA 1
ATOM 1420 C C . ALA A 1 175 ? -9.542 -14.727 7.482 1.00 90.50 175 ALA A C 1
ATOM 1422 O O . ALA A 1 175 ? -10.358 -14.355 6.646 1.00 90.50 175 ALA A O 1
ATOM 1423 N N . LEU A 1 176 ? -9.347 -16.022 7.752 1.00 90.62 176 LEU A N 1
ATOM 1424 C CA . LEU A 1 176 ? -10.103 -17.097 7.097 1.00 90.62 176 LEU A CA 1
ATOM 1425 C C . LEU A 1 176 ? -11.578 -17.112 7.525 1.00 90.62 176 LEU A C 1
ATOM 1427 O O . LEU A 1 176 ? -12.464 -17.283 6.691 1.00 90.62 176 LEU A O 1
ATOM 1431 N N . GLU A 1 177 ? -11.858 -16.901 8.813 1.00 89.81 177 GLU A N 1
ATOM 1432 C CA . GLU A 1 177 ? -13.230 -16.757 9.317 1.00 89.81 177 GLU A CA 1
ATOM 1433 C C . GLU A 1 177 ? -13.909 -15.506 8.751 1.00 89.81 177 GLU A C 1
ATOM 1435 O O . GLU A 1 177 ? -15.074 -15.557 8.358 1.00 89.81 177 GLU A O 1
ATOM 1440 N N . TRP A 1 178 ? -13.158 -14.411 8.620 1.00 91.25 178 TRP A N 1
ATOM 1441 C CA . TRP A 1 178 ? -13.632 -13.148 8.063 1.00 91.25 178 TRP A CA 1
ATOM 1442 C C . TRP A 1 178 ? -14.157 -13.300 6.641 1.00 91.25 178 TRP A C 1
ATOM 1444 O O . TRP A 1 178 ? -15.197 -12.733 6.315 1.00 91.25 178 TRP A O 1
ATOM 1454 N N . VAL A 1 179 ? -13.465 -14.077 5.798 1.00 89.62 179 VAL A N 1
ATOM 1455 C CA . VAL A 1 179 ? -13.846 -14.291 4.391 1.00 89.62 179 VAL A CA 1
ATOM 1456 C C . VAL A 1 179 ? -15.268 -14.849 4.256 1.00 89.62 179 VAL A C 1
ATOM 1458 O O . VAL A 1 179 ? -15.954 -14.528 3.291 1.00 89.62 179 VAL A O 1
ATOM 1461 N N . LYS A 1 180 ? -15.756 -15.602 5.249 1.00 89.06 180 LYS A N 1
ATOM 1462 C CA . LYS A 1 180 ? -17.124 -16.150 5.256 1.00 89.06 180 LYS A CA 1
ATOM 1463 C C . LYS A 1 180 ? -18.211 -15.080 5.404 1.00 89.06 180 LYS A C 1
ATOM 1465 O O . LYS A 1 180 ? -19.354 -15.346 5.064 1.00 89.06 180 LYS A O 1
ATOM 1470 N N . SER A 1 181 ? -17.859 -13.904 5.922 1.00 88.00 181 SER A N 1
ATOM 1471 C CA . SER A 1 181 ? -18.779 -12.788 6.191 1.00 88.00 181 SER A CA 1
ATOM 1472 C C . SER A 1 181 ? -18.597 -11.630 5.199 1.00 88.00 181 SER A C 1
ATOM 1474 O O . SER A 1 181 ? -18.918 -10.486 5.513 1.00 88.00 181 SER A O 1
ATOM 1476 N N . VAL A 1 182 ? -17.976 -11.880 4.040 1.00 87.81 182 VAL A N 1
ATOM 1477 C CA . VAL A 1 182 ? -17.679 -10.841 3.045 1.00 87.81 182 VAL A CA 1
ATOM 1478 C C . VAL A 1 182 ? -18.856 -10.664 2.092 1.00 87.81 182 VAL A C 1
ATOM 1480 O O . VAL A 1 182 ? -19.121 -11.534 1.270 1.00 87.81 182 VAL A O 1
ATOM 1483 N N . ASP A 1 183 ? -19.472 -9.483 2.144 1.00 83.38 183 ASP A N 1
ATOM 1484 C CA . ASP A 1 183 ? -20.582 -9.099 1.257 1.00 83.38 183 ASP A CA 1
ATOM 1485 C C . ASP A 1 183 ? -20.124 -8.239 0.063 1.00 83.38 183 ASP A C 1
ATOM 1487 O O . ASP A 1 183 ? -20.850 -8.051 -0.910 1.00 83.38 183 ASP A O 1
ATOM 1491 N N . GLY A 1 184 ? -18.935 -7.628 0.147 1.00 79.12 184 GLY A N 1
ATOM 1492 C CA . GLY A 1 184 ? -18.402 -6.726 -0.882 1.00 79.12 184 GLY A CA 1
ATOM 1493 C C . GLY A 1 184 ? -18.978 -5.302 -0.878 1.00 79.12 184 GLY A C 1
ATOM 1494 O O . GLY A 1 184 ? -18.489 -4.463 -1.629 1.00 79.12 184 GLY A O 1
ATOM 1495 N N . VAL A 1 185 ? -19.967 -5.002 -0.025 1.00 83.00 185 VAL A N 1
ATOM 1496 C CA . VAL A 1 185 ? -20.528 -3.646 0.158 1.00 83.00 185 VAL A CA 1
ATOM 1497 C C . VAL A 1 185 ? -20.050 -3.025 1.472 1.00 83.00 185 VAL A C 1
ATOM 1499 O O . VAL A 1 185 ? -19.332 -2.025 1.466 1.00 83.00 185 VAL A O 1
ATOM 1502 N N . ASN A 1 186 ? -20.423 -3.635 2.601 1.00 85.88 186 ASN A N 1
ATOM 1503 C CA . ASN A 1 186 ? -20.078 -3.152 3.944 1.00 85.88 186 ASN A CA 1
ATOM 1504 C C . ASN A 1 186 ? -18.808 -3.799 4.499 1.00 85.88 186 ASN A C 1
ATOM 1506 O O . ASN A 1 186 ? -18.090 -3.177 5.286 1.00 85.88 186 ASN A O 1
ATOM 1510 N N . ILE A 1 187 ? -18.563 -5.052 4.115 1.00 88.69 187 ILE A N 1
ATOM 1511 C CA . ILE A 1 187 ? -17.461 -5.872 4.606 1.00 88.69 187 ILE A CA 1
ATOM 1512 C C . ILE A 1 187 ? -16.603 -6.278 3.415 1.00 88.69 187 ILE A C 1
ATOM 1514 O O . ILE A 1 187 ? -17.067 -6.960 2.499 1.00 88.69 187 ILE A O 1
ATOM 1518 N N . TYR A 1 188 ? -15.341 -5.858 3.453 1.00 90.62 188 TYR A N 1
ATOM 1519 C CA . TYR A 1 188 ? -14.329 -6.224 2.469 1.00 90.62 188 TYR A CA 1
ATOM 1520 C C . TYR A 1 188 ? -13.387 -7.293 3.028 1.00 90.62 188 TYR A C 1
ATOM 1522 O O . TYR A 1 188 ? -13.188 -7.365 4.250 1.00 90.62 188 TYR A O 1
ATOM 1530 N N . PRO A 1 189 ? -12.755 -8.099 2.157 1.00 90.88 189 PRO A N 1
ATOM 1531 C CA . PRO A 1 189 ? -11.751 -9.056 2.592 1.00 90.88 189 PRO A CA 1
ATOM 1532 C C . PRO A 1 189 ? -10.543 -8.343 3.218 1.00 90.88 189 PRO A C 1
ATOM 1534 O O . PRO A 1 189 ? -10.152 -7.245 2.804 1.00 90.88 189 PRO A O 1
ATOM 1537 N N . LYS A 1 190 ? -9.942 -8.973 4.234 1.00 91.50 190 LYS A N 1
ATOM 1538 C CA . LYS A 1 190 ? -8.826 -8.410 5.009 1.00 91.50 190 LYS A CA 1
ATOM 1539 C C . LYS A 1 190 ? -7.605 -9.313 4.971 1.00 91.50 190 LYS A C 1
ATOM 1541 O O . LYS A 1 190 ? -7.707 -10.534 5.011 1.00 91.50 190 LYS A O 1
ATOM 1546 N N . LEU A 1 191 ? -6.434 -8.680 4.973 1.00 91.44 191 LEU A N 1
ATOM 1547 C CA . LEU A 1 191 ? -5.164 -9.364 5.180 1.00 91.44 191 LEU A CA 1
ATOM 1548 C C . LEU A 1 191 ? -4.861 -9.506 6.678 1.00 91.44 191 LEU A C 1
ATOM 1550 O O . LEU A 1 191 ? -5.183 -8.597 7.453 1.00 91.44 191 LEU A O 1
ATOM 1554 N N . PRO A 1 192 ? -4.117 -10.548 7.093 1.00 91.25 192 PRO A N 1
ATOM 1555 C CA . PRO A 1 192 ? -3.665 -10.696 8.477 1.00 91.25 192 PRO A CA 1
ATOM 1556 C C . PRO A 1 192 ? -2.876 -9.484 8.999 1.00 91.25 192 PRO A C 1
ATOM 1558 O O . PRO A 1 192 ? -2.886 -9.190 10.192 1.00 91.25 192 PRO A O 1
ATOM 1561 N N . VAL A 1 193 ? -2.180 -8.753 8.121 1.00 90.88 193 VAL A N 1
ATOM 1562 C CA . VAL A 1 193 ? -1.481 -7.503 8.477 1.00 90.88 193 VAL A CA 1
ATOM 1563 C C . VAL A 1 193 ? -2.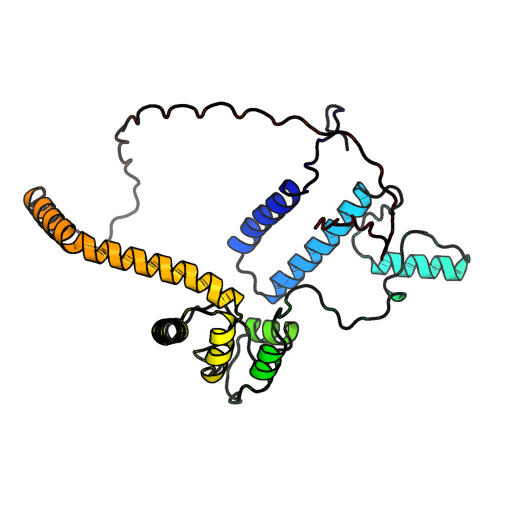472 -6.405 8.878 1.00 90.88 193 VAL A C 1
ATOM 1565 O O . VAL A 1 193 ? -2.257 -5.729 9.882 1.00 90.88 193 VAL A O 1
ATOM 1568 N N . HIS A 1 194 ? -3.582 -6.252 8.147 1.00 91.75 194 HIS A N 1
ATOM 1569 C CA . HIS A 1 194 ? -4.611 -5.256 8.467 1.00 91.75 194 HIS A CA 1
ATOM 1570 C C . HIS A 1 194 ? -5.228 -5.530 9.842 1.00 91.75 194 HIS A C 1
ATOM 1572 O O . HIS A 1 194 ? -5.398 -4.609 10.639 1.00 91.75 194 HIS A O 1
ATOM 1578 N N . LEU A 1 195 ? -5.494 -6.805 10.136 1.00 91.94 195 LEU A N 1
ATOM 1579 C CA . LEU A 1 195 ? -6.061 -7.246 11.410 1.00 91.94 195 LEU A CA 1
ATOM 1580 C C . LEU A 1 195 ? -5.094 -7.011 12.579 1.00 91.94 195 LEU A C 1
ATOM 1582 O O . LEU A 1 195 ? -5.510 -6.520 13.626 1.00 91.94 195 LEU A O 1
ATOM 1586 N N . ARG A 1 196 ? -3.794 -7.282 12.392 1.00 92.31 196 ARG A N 1
ATOM 1587 C CA . ARG A 1 196 ? -2.750 -6.975 13.387 1.00 92.31 196 ARG A CA 1
ATOM 1588 C C . ARG A 1 196 ? -2.662 -5.484 13.691 1.00 92.31 196 ARG A C 1
ATOM 1590 O O . ARG A 1 196 ? -2.689 -5.101 14.858 1.00 92.31 196 ARG A O 1
ATOM 1597 N N . ASN A 1 197 ? -2.614 -4.648 12.656 1.00 92.06 197 ASN A N 1
ATOM 1598 C CA . ASN A 1 197 ? -2.534 -3.197 12.825 1.00 92.06 197 ASN A CA 1
ATOM 1599 C C . ASN A 1 197 ? -3.774 -2.649 13.546 1.00 92.06 197 ASN A C 1
ATOM 1601 O O . ASN A 1 197 ? -3.659 -1.826 14.458 1.00 92.06 197 ASN A O 1
ATOM 1605 N N . TYR A 1 198 ? -4.960 -3.140 13.178 1.00 93.31 198 TYR A N 1
ATOM 1606 C CA . TYR A 1 198 ? -6.197 -2.723 13.824 1.00 93.31 198 TYR A CA 1
ATOM 1607 C C . TYR A 1 198 ? -6.285 -3.195 15.280 1.00 93.31 198 TYR A C 1
ATOM 1609 O O . TYR A 1 198 ? -6.698 -2.414 16.132 1.00 93.31 198 TYR A O 1
ATOM 1617 N N . CYS A 1 199 ? -5.815 -4.405 15.598 1.00 91.75 199 CYS A N 1
ATOM 1618 C CA . CYS A 1 199 ? -5.785 -4.932 16.965 1.00 91.75 199 CYS A CA 1
ATOM 1619 C C . CYS A 1 199 ? -5.024 -4.013 17.933 1.00 91.75 199 CYS A C 1
ATOM 1621 O O . CYS A 1 199 ? -5.491 -3.745 19.038 1.00 91.75 199 CYS A O 1
ATOM 1623 N N . VAL A 1 200 ? -3.901 -3.429 17.498 1.00 92.12 200 VAL A N 1
ATOM 1624 C CA . VAL A 1 200 ? -3.154 -2.451 18.310 1.00 92.12 200 VAL A CA 1
ATOM 1625 C C . VAL A 1 200 ? -4.018 -1.232 18.642 1.00 92.12 200 VAL A C 1
ATOM 1627 O O . VAL A 1 200 ? -4.064 -0.789 19.792 1.00 92.12 200 VAL A O 1
ATOM 1630 N N . THR A 1 201 ? -4.738 -0.706 17.649 1.00 91.12 201 THR A N 1
ATOM 1631 C CA . THR A 1 201 ? -5.635 0.443 17.839 1.00 91.12 201 THR A CA 1
ATOM 1632 C C . THR A 1 201 ? -6.842 0.072 18.697 1.00 91.12 201 THR A C 1
ATOM 1634 O O . THR A 1 201 ? -7.210 0.829 19.591 1.00 91.12 201 THR A O 1
ATOM 1637 N N . PHE A 1 202 ? -7.416 -1.112 18.487 1.00 91.50 202 PHE A N 1
ATOM 1638 C CA . PHE A 1 202 ? -8.521 -1.645 19.273 1.00 91.50 202 PHE A CA 1
ATOM 1639 C C . PHE A 1 202 ? -8.144 -1.778 20.753 1.00 91.50 202 PHE A C 1
ATOM 1641 O O . PHE A 1 202 ? -8.820 -1.207 21.605 1.00 91.50 202 PHE A O 1
ATOM 1648 N N . ASN A 1 203 ? -7.009 -2.410 21.061 1.00 91.69 203 ASN A N 1
ATOM 1649 C CA . ASN A 1 203 ? -6.513 -2.575 22.430 1.00 91.69 203 ASN A CA 1
ATOM 1650 C C . ASN A 1 203 ? -6.156 -1.240 23.089 1.00 91.69 203 ASN A C 1
ATOM 1652 O O . ASN A 1 203 ? -6.301 -1.076 24.300 1.00 91.69 203 ASN A O 1
ATOM 1656 N N . ARG A 1 204 ? -5.659 -0.266 22.317 1.00 93.06 204 ARG A N 1
ATOM 1657 C CA . ARG A 1 204 ? -5.437 1.098 22.818 1.00 93.06 204 ARG A CA 1
ATOM 1658 C C . ARG A 1 204 ? -6.761 1.769 23.185 1.00 93.06 204 ARG A C 1
ATOM 1660 O O . ARG A 1 204 ? -6.868 2.341 24.263 1.00 93.06 204 ARG A O 1
ATOM 1667 N N . ASN A 1 205 ? -7.768 1.662 22.323 1.00 91.94 205 ASN A N 1
ATOM 1668 C CA . ASN A 1 205 ? -9.083 2.252 22.560 1.00 91.94 205 ASN A CA 1
ATOM 1669 C C . ASN A 1 205 ? -9.823 1.560 23.715 1.00 91.94 205 ASN A C 1
ATOM 1671 O O . ASN A 1 205 ? -10.499 2.233 24.483 1.00 91.94 205 ASN A O 1
ATOM 1675 N N . ALA A 1 206 ? -9.672 0.242 23.870 1.00 89.94 206 ALA A N 1
ATOM 1676 C CA . ALA A 1 206 ? -10.218 -0.508 24.998 1.00 89.94 206 ALA A CA 1
ATOM 1677 C C . ALA A 1 206 ? -9.612 -0.038 26.329 1.00 89.94 206 ALA A C 1
ATOM 1679 O O . ALA A 1 206 ? -10.352 0.294 27.248 1.00 89.94 206 ALA A O 1
ATOM 1680 N N . ARG A 1 207 ? -8.280 0.102 26.393 1.00 92.25 207 ARG A N 1
ATOM 1681 C CA . ARG A 1 207 ? -7.586 0.657 27.568 1.00 92.25 207 ARG A CA 1
ATOM 1682 C C . ARG A 1 207 ? -8.017 2.086 27.882 1.00 92.25 207 ARG A C 1
ATOM 1684 O O . ARG A 1 207 ? -8.227 2.410 29.041 1.00 92.25 207 ARG A O 1
ATOM 1691 N N . ALA A 1 208 ? -8.185 2.926 26.860 1.00 92.56 208 ALA A N 1
ATOM 1692 C CA . ALA A 1 208 ? -8.696 4.279 27.054 1.00 92.56 208 ALA A CA 1
ATOM 1693 C C . ALA A 1 208 ? -10.117 4.260 27.634 1.00 92.56 208 ALA A C 1
ATOM 1695 O O . ALA A 1 208 ? -10.380 4.966 28.597 1.00 92.56 208 ALA A O 1
ATOM 1696 N N . ARG A 1 209 ? -11.020 3.426 27.099 1.00 91.38 209 ARG A N 1
ATOM 1697 C CA . ARG A 1 209 ? -12.388 3.274 27.627 1.00 91.38 209 ARG A CA 1
ATOM 1698 C C . ARG A 1 209 ? -12.402 2.794 29.073 1.00 91.38 209 ARG A C 1
ATOM 1700 O O . ARG A 1 209 ? -13.170 3.331 29.856 1.00 91.38 209 ARG A O 1
ATOM 1707 N N . GLN A 1 210 ? -11.553 1.827 29.414 1.00 92.69 210 GLN A N 1
ATOM 1708 C CA . GLN A 1 210 ? -11.413 1.349 30.785 1.00 92.69 210 GLN A CA 1
ATOM 1709 C C . GLN A 1 210 ? -10.932 2.473 31.708 1.00 92.69 210 GLN A C 1
ATOM 1711 O O . GLN A 1 210 ? -11.606 2.774 32.679 1.00 92.69 210 GLN A O 1
ATOM 1716 N N . ALA A 1 211 ? -9.869 3.190 31.336 1.00 91.69 211 ALA A N 1
ATOM 1717 C CA . ALA A 1 211 ? -9.394 4.341 32.105 1.00 91.69 211 ALA A CA 1
ATOM 1718 C C . ALA A 1 211 ? -10.460 5.447 32.246 1.00 91.69 211 ALA A C 1
ATOM 1720 O O . ALA A 1 211 ? -10.551 6.088 33.288 1.00 91.69 211 ALA A O 1
ATOM 1721 N N . PHE A 1 212 ? -11.282 5.673 31.215 1.00 91.94 212 PHE A N 1
ATOM 1722 C CA . PHE A 1 212 ? -12.405 6.612 31.279 1.00 91.94 212 PHE A CA 1
ATOM 1723 C C . PHE A 1 212 ? -13.518 6.156 32.227 1.00 91.94 212 PHE A C 1
ATOM 1725 O O . PHE A 1 212 ? -14.134 7.017 32.852 1.00 91.94 212 PHE A O 1
ATOM 1732 N N . ALA A 1 213 ? -13.782 4.849 32.306 1.00 91.81 213 ALA A N 1
ATOM 1733 C CA . ALA A 1 213 ? -14.752 4.269 33.229 1.00 91.81 213 ALA A CA 1
ATOM 1734 C C . ALA A 1 213 ? -14.230 4.313 34.673 1.00 91.81 213 ALA A C 1
ATOM 1736 O O . ALA A 1 213 ? -14.931 4.787 35.558 1.00 91.81 213 ALA A O 1
ATOM 1737 N N . ASP A 1 214 ? -12.969 3.934 34.889 1.00 92.38 214 ASP A N 1
ATOM 1738 C CA . ASP A 1 214 ? -12.318 3.979 36.204 1.00 92.38 214 ASP A CA 1
ATOM 1739 C C . ASP A 1 214 ? -12.244 5.421 36.749 1.00 92.38 214 ASP A C 1
ATOM 1741 O O . ASP A 1 214 ? -12.359 5.655 37.948 1.00 92.38 214 ASP A O 1
ATOM 1745 N N . ALA A 1 215 ? -12.092 6.414 35.866 1.00 91.12 215 ALA A N 1
ATOM 1746 C CA . ALA A 1 215 ? -12.053 7.830 36.229 1.00 91.12 215 ALA A CA 1
ATOM 1747 C C . ALA A 1 215 ? -13.440 8.492 36.357 1.00 91.12 215 ALA A C 1
ATOM 1749 O O . ALA A 1 215 ? -13.501 9.709 36.545 1.00 91.12 215 ALA A O 1
ATOM 1750 N N . GLN A 1 216 ? -14.547 7.753 36.219 1.00 90.12 216 GLN A N 1
ATOM 1751 C CA . GLN A 1 216 ? -15.892 8.334 36.202 1.00 90.12 216 GLN A CA 1
ATOM 1752 C C . GLN A 1 216 ? -16.212 9.094 37.499 1.00 90.12 216 GLN A C 1
ATOM 1754 O O . GLN A 1 216 ? -16.554 10.273 37.435 1.00 90.12 216 GLN A O 1
ATOM 1759 N N . GLU A 1 217 ? -15.992 8.477 38.662 1.00 89.88 217 GLU A N 1
ATOM 1760 C CA . GLU A 1 217 ? -16.245 9.106 39.969 1.00 89.88 217 GLU A CA 1
ATOM 1761 C C . GLU A 1 217 ? -15.408 10.380 40.161 1.00 89.88 217 GLU A C 1
ATOM 1763 O O . GLU A 1 217 ? -15.909 11.433 40.552 1.00 89.88 217 GLU A O 1
ATOM 1768 N N . SER A 1 218 ? -14.120 10.322 39.805 1.00 87.44 218 SER A N 1
ATOM 1769 C CA . SER A 1 218 ? -13.218 11.479 39.890 1.00 87.44 218 SER A CA 1
ATOM 1770 C C . SER A 1 218 ? -13.655 12.624 38.971 1.00 87.44 218 SER A C 1
ATOM 1772 O O . SER A 1 218 ? -13.496 13.794 39.316 1.00 87.44 218 SER A O 1
ATOM 1774 N N . ARG A 1 219 ? -14.217 12.306 37.798 1.00 88.44 219 ARG A N 1
ATOM 1775 C CA . ARG A 1 219 ? -14.745 13.303 36.859 1.00 88.44 219 ARG A CA 1
ATOM 1776 C C . ARG A 1 219 ? -16.026 13.950 37.367 1.00 88.44 219 ARG A C 1
ATOM 1778 O O . ARG A 1 219 ? -16.180 15.149 37.172 1.00 88.44 219 ARG A O 1
ATOM 1785 N N . GLU A 1 220 ? -16.911 13.187 37.999 1.00 90.69 220 GLU A N 1
ATOM 1786 C CA . GLU A 1 220 ? -18.135 13.713 38.615 1.00 90.69 220 GLU A CA 1
ATOM 1787 C C . GLU A 1 220 ? -17.794 14.671 39.767 1.00 90.69 220 GLU A C 1
ATOM 1789 O O . GLU A 1 220 ? -18.326 15.779 39.825 1.00 90.69 220 GLU A O 1
ATOM 1794 N N . ILE A 1 221 ? -16.808 14.318 40.602 1.00 90.75 221 ILE A N 1
ATOM 1795 C CA . ILE A 1 221 ? -16.290 15.196 41.665 1.00 90.75 221 ILE A CA 1
ATOM 1796 C C . ILE A 1 221 ? -15.680 16.478 41.081 1.00 90.75 221 ILE A C 1
ATOM 1798 O O . ILE A 1 221 ? -15.958 17.575 41.564 1.00 90.75 221 ILE A O 1
ATOM 1802 N N . LEU A 1 222 ? -14.856 16.364 40.035 1.00 89.00 222 LEU A N 1
ATOM 1803 C CA . LEU A 1 222 ? -14.267 17.529 39.371 1.00 89.00 222 LEU A CA 1
ATOM 1804 C C . LEU A 1 222 ? -15.320 18.413 38.695 1.00 89.00 222 LEU A C 1
ATOM 1806 O O . LEU A 1 222 ? -15.178 19.630 38.717 1.00 89.00 222 LEU A O 1
ATOM 1810 N N . ALA A 1 223 ? -16.368 17.830 38.109 1.00 89.06 223 ALA A N 1
ATOM 1811 C CA . ALA A 1 223 ? -17.470 18.585 37.520 1.00 89.06 223 ALA A CA 1
ATOM 1812 C C . ALA A 1 223 ? -18.218 19.393 38.590 1.00 89.06 223 ALA A C 1
ATOM 1814 O O . ALA A 1 223 ? -18.397 20.595 38.410 1.00 89.06 223 ALA A O 1
ATOM 1815 N N . ALA A 1 224 ? -18.542 18.772 39.728 1.00 88.56 224 ALA A N 1
ATOM 1816 C CA . ALA A 1 224 ? -19.170 19.452 40.861 1.00 88.56 224 ALA A CA 1
ATOM 1817 C C . ALA A 1 224 ? -18.276 20.560 41.452 1.00 88.56 224 ALA A C 1
ATOM 1819 O O . ALA A 1 224 ? -18.754 21.641 41.789 1.00 88.56 224 ALA A O 1
ATOM 1820 N N . LEU A 1 225 ? -16.962 20.327 41.542 1.00 88.06 225 LEU A N 1
ATOM 1821 C CA . LEU A 1 225 ? -15.996 21.348 41.963 1.00 88.06 225 LEU A CA 1
ATOM 1822 C C . LEU A 1 225 ? -15.912 22.510 40.969 1.00 88.06 225 LEU A C 1
ATOM 1824 O O . LEU A 1 225 ? -15.872 23.661 41.393 1.00 88.06 225 LEU A O 1
ATOM 1828 N N . ASN A 1 226 ? -15.895 22.232 39.664 1.00 89.81 226 ASN A N 1
ATOM 1829 C CA . ASN A 1 226 ? -15.864 23.270 38.634 1.00 89.81 226 ASN A CA 1
ATOM 1830 C C . ASN A 1 226 ? -17.144 24.117 38.650 1.00 89.81 226 ASN A C 1
ATOM 1832 O O . ASN A 1 226 ? -17.061 25.334 38.508 1.00 89.81 226 ASN A O 1
ATOM 1836 N N . GLU A 1 227 ? -18.302 23.495 38.877 1.00 87.88 227 GLU A N 1
ATOM 1837 C CA . GLU A 1 227 ? -19.582 24.190 39.047 1.00 87.88 227 GLU A CA 1
ATOM 1838 C C . GLU A 1 227 ? -19.580 25.084 40.300 1.00 87.88 227 GLU A C 1
ATOM 1840 O O . GLU A 1 227 ? -19.986 26.243 40.238 1.00 87.88 227 GLU A O 1
ATOM 1845 N N . ALA A 1 228 ? -19.033 24.598 41.419 1.00 83.88 228 ALA A N 1
ATOM 1846 C CA . ALA A 1 228 ? -18.930 25.366 42.661 1.00 83.88 228 ALA A CA 1
ATOM 1847 C C . ALA A 1 228 ? -17.900 26.514 42.603 1.00 83.88 228 ALA A C 1
ATOM 1849 O O . ALA A 1 228 ? -18.074 27.532 43.272 1.00 83.88 228 ALA A O 1
ATOM 1850 N N . LEU A 1 229 ? -16.815 26.353 41.838 1.00 80.81 229 LEU A N 1
ATOM 1851 C CA . LEU A 1 229 ? -15.719 27.327 41.741 1.00 80.81 229 LEU A CA 1
ATOM 1852 C C . LEU A 1 229 ? -15.922 28.373 40.634 1.00 80.81 229 LEU A C 1
ATOM 1854 O O . LEU A 1 229 ? -15.293 29.429 40.685 1.00 80.81 229 LEU A O 1
ATOM 1858 N N . CYS A 1 230 ? -16.774 28.108 39.640 1.00 65.81 230 CYS A N 1
ATOM 1859 C CA . CYS A 1 230 ? -17.099 29.044 38.559 1.00 65.81 230 CYS A CA 1
ATOM 1860 C C . CYS A 1 230 ? -18.620 29.168 38.338 1.00 65.81 230 CYS A C 1
ATOM 1862 O O . CYS A 1 230 ? -19.119 28.794 37.273 1.00 65.81 230 CYS A O 1
ATOM 1864 N N . PRO A 1 231 ? -19.377 29.730 39.298 1.00 56.59 231 PRO A N 1
ATOM 1865 C CA . PRO A 1 231 ? -20.779 30.054 39.079 1.00 56.59 231 PRO A CA 1
ATOM 1866 C C . PRO A 1 231 ? -20.872 31.312 38.198 1.00 56.59 231 PRO A C 1
ATOM 1868 O O . PRO A 1 231 ? -20.777 32.429 38.700 1.00 56.59 231 PRO A O 1
ATOM 1871 N N . GLY A 1 232 ? -21.014 31.145 36.879 1.00 56.06 232 GLY A N 1
ATOM 1872 C CA . GLY A 1 232 ? -21.363 32.257 35.981 1.00 56.06 232 GLY A CA 1
ATOM 1873 C C . GLY A 1 232 ? -20.555 32.392 34.691 1.00 56.06 232 GLY A C 1
ATOM 1874 O O . GLY A 1 232 ? -20.028 33.463 34.407 1.00 56.06 232 GLY A O 1
ATOM 1875 N N . ILE A 1 233 ? -20.526 31.356 33.854 1.00 54.94 233 ILE A N 1
ATOM 1876 C CA . ILE A 1 233 ? -20.549 31.588 32.401 1.00 54.94 233 ILE A CA 1
ATOM 1877 C C . ILE A 1 233 ? -21.868 31.003 31.904 1.00 54.94 233 ILE A C 1
ATOM 1879 O O . ILE A 1 233 ? -21.929 29.914 31.339 1.00 54.94 233 ILE A O 1
ATOM 1883 N N . GLU A 1 234 ? -22.953 31.704 32.217 1.00 44.44 234 GLU A N 1
ATOM 1884 C CA . GLU A 1 234 ? -24.217 31.502 31.524 1.00 44.44 234 GLU A CA 1
ATOM 1885 C C . GLU A 1 234 ? -24.052 32.022 30.089 1.00 44.44 234 GLU A C 1
ATOM 1887 O O . GLU A 1 234 ? -23.704 33.182 29.884 1.00 44.44 234 GLU A O 1
ATOM 1892 N N . GLY A 1 235 ? -24.283 31.148 29.108 1.00 50.81 235 GLY A N 1
ATOM 1893 C CA . GLY A 1 235 ? -24.605 31.524 27.731 1.00 50.81 235 GLY A CA 1
ATOM 1894 C C . GLY A 1 235 ? -23.497 32.199 26.919 1.00 50.81 235 GLY A C 1
ATOM 1895 O O . GLY A 1 235 ? -23.494 33.412 26.741 1.00 50.81 235 GLY A O 1
ATOM 1896 N N . ILE A 1 236 ? -22.660 31.398 26.260 1.00 43.75 236 ILE A N 1
ATOM 1897 C CA . ILE A 1 236 ? -22.314 31.715 24.869 1.00 43.75 236 ILE A CA 1
ATOM 1898 C C . ILE A 1 236 ? -22.929 30.604 24.031 1.00 43.75 236 ILE A C 1
ATOM 1900 O O . ILE A 1 236 ? -22.300 29.585 23.741 1.00 43.75 236 ILE A O 1
ATOM 1904 N N . ASP A 1 237 ? -24.207 30.795 23.708 1.00 38.38 237 ASP A N 1
ATOM 1905 C CA . ASP A 1 237 ? -24.809 30.137 22.560 1.00 38.38 237 ASP A CA 1
ATOM 1906 C C . ASP A 1 237 ? -23.950 30.465 21.339 1.00 38.38 237 ASP A C 1
ATOM 1908 O O . ASP A 1 237 ? -23.576 31.615 21.094 1.00 38.38 237 ASP A O 1
ATOM 1912 N N . GLY A 1 238 ? -23.580 29.424 20.601 1.00 42.84 238 GLY A N 1
ATOM 1913 C CA . GLY A 1 238 ? -22.799 29.548 19.385 1.00 42.84 238 GLY A CA 1
ATOM 1914 C C . GLY A 1 238 ? -23.592 30.264 18.300 1.00 42.84 238 GLY A C 1
ATOM 1915 O O . GLY A 1 238 ? -24.229 29.610 17.485 1.00 42.84 238 GLY A O 1
ATOM 1916 N N . THR A 1 239 ? -23.497 31.588 18.259 1.00 38.25 239 THR A N 1
ATOM 1917 C CA . THR A 1 239 ? -23.788 32.406 17.079 1.00 38.25 239 THR A CA 1
ATOM 1918 C C . THR A 1 239 ? -22.885 33.638 17.084 1.00 38.25 239 THR A C 1
ATOM 1920 O O . THR A 1 239 ? -22.978 34.474 17.975 1.00 38.25 239 THR A O 1
ATOM 1923 N N . ASP A 1 240 ? -22.023 33.700 16.068 1.00 40.72 240 ASP A N 1
ATOM 1924 C CA . ASP A 1 240 ? -21.297 34.861 15.541 1.00 40.72 240 ASP A CA 1
ATOM 1925 C C . ASP A 1 240 ? -20.444 35.712 16.499 1.00 40.72 240 ASP A C 1
ATOM 1927 O O . ASP A 1 240 ? -20.895 36.726 17.024 1.00 40.72 240 ASP A O 1
ATOM 1931 N N . VAL A 1 241 ? -19.137 35.415 16.561 1.00 35.66 241 VAL A N 1
ATOM 1932 C CA . VAL A 1 241 ? -18.104 36.442 16.787 1.00 35.66 241 VAL A CA 1
ATOM 1933 C C . VAL A 1 241 ? -16.909 36.186 15.868 1.00 35.66 241 VAL A C 1
ATOM 1935 O O . VAL A 1 241 ? -16.354 35.092 15.808 1.00 35.66 241 VAL A O 1
ATOM 1938 N N . GLN A 1 242 ? -16.562 37.233 15.125 1.00 33.38 242 GLN A N 1
ATOM 1939 C CA . GLN A 1 242 ? -15.462 37.333 14.176 1.00 33.38 242 GLN A CA 1
ATOM 1940 C C . GLN A 1 242 ? -14.101 37.030 14.818 1.00 33.38 242 GLN A C 1
ATOM 1942 O O . GLN A 1 242 ? -13.802 37.492 15.919 1.00 33.38 242 GLN A O 1
ATOM 1947 N N . ASP A 1 243 ? -13.254 36.331 14.061 1.00 35.94 243 ASP A N 1
ATOM 1948 C CA . ASP A 1 243 ? -11.830 36.146 14.333 1.00 35.94 243 ASP A CA 1
ATOM 1949 C C . ASP A 1 243 ? -11.136 37.491 14.603 1.00 35.94 243 ASP A C 1
ATOM 1951 O O . ASP A 1 243 ? -10.826 38.260 13.692 1.00 35.94 243 ASP A O 1
ATOM 1955 N N . THR A 1 244 ? -10.822 37.752 15.869 1.00 33.28 244 THR A N 1
ATOM 1956 C CA . THR A 1 244 ? -9.706 38.620 16.251 1.00 33.28 244 THR A CA 1
ATOM 1957 C C . THR A 1 244 ? -8.849 37.866 17.265 1.00 33.28 244 THR A C 1
ATOM 1959 O O . THR A 1 244 ? -9.358 37.443 18.304 1.00 33.28 244 THR A O 1
ATOM 1962 N N . PRO A 1 245 ? -7.551 37.640 16.989 1.00 35.47 245 PRO A N 1
ATOM 1963 C CA . PRO A 1 245 ? -6.702 36.869 17.881 1.00 35.47 245 PRO A CA 1
ATOM 1964 C C . PRO A 1 245 ? -6.261 37.760 19.045 1.00 35.47 245 PRO A C 1
ATOM 1966 O O . PRO A 1 245 ? -5.272 38.485 18.946 1.00 35.47 245 PRO A O 1
ATOM 1969 N N . GLN A 1 246 ? -6.988 37.714 20.160 1.00 33.69 246 GLN A N 1
ATOM 1970 C CA . GLN A 1 246 ? -6.459 38.209 21.427 1.00 33.69 246 GLN A CA 1
ATOM 1971 C C . GLN A 1 246 ? -5.472 37.179 21.985 1.00 33.69 246 GLN A C 1
ATOM 1973 O O . GLN A 1 246 ? -5.819 36.028 22.249 1.00 33.69 246 GLN A O 1
ATOM 1978 N N . GLN A 1 247 ? -4.213 37.611 22.092 1.00 34.25 247 GLN A N 1
ATOM 1979 C CA . GLN A 1 247 ? -3.109 36.899 22.728 1.00 34.25 247 GLN A CA 1
ATOM 1980 C C . GLN A 1 247 ? -3.547 36.316 24.074 1.00 34.25 247 GLN A C 1
ATOM 1982 O O . GLN A 1 247 ? -3.859 37.056 25.003 1.00 34.25 247 GLN A O 1
ATOM 1987 N N . LEU A 1 248 ? -3.511 34.988 24.190 1.00 33.75 248 LEU A N 1
ATOM 1988 C CA . LEU A 1 248 ? -3.482 34.342 25.493 1.00 33.75 248 LEU A CA 1
ATOM 1989 C C . LEU A 1 248 ? -2.110 34.622 26.113 1.00 33.75 248 LEU A C 1
ATOM 1991 O O . LEU A 1 248 ? -1.092 34.122 25.625 1.00 33.75 248 LEU A O 1
ATOM 1995 N N . ASP A 1 249 ? -2.096 35.419 27.177 1.00 31.05 249 ASP A N 1
ATOM 1996 C CA . ASP A 1 249 ? -0.916 35.634 28.001 1.00 31.05 249 ASP A CA 1
ATOM 1997 C C . ASP A 1 249 ? -0.385 34.290 28.509 1.00 31.05 249 ASP A C 1
ATOM 1999 O O . ASP A 1 249 ? -1.046 33.510 29.202 1.00 31.05 249 ASP A O 1
ATOM 2003 N N . THR A 1 250 ? 0.846 34.000 28.106 1.00 33.84 250 THR A N 1
ATOM 2004 C CA . THR A 1 250 ? 1.595 32.808 28.472 1.00 33.84 250 THR A CA 1
ATOM 2005 C C . THR A 1 250 ? 1.853 32.793 29.975 1.00 33.84 250 THR A C 1
ATOM 2007 O O . THR A 1 250 ? 2.729 33.500 30.469 1.00 33.84 250 THR A O 1
ATOM 2010 N N . TYR A 1 251 ? 1.145 31.934 30.707 1.00 36.22 251 TYR A N 1
ATOM 2011 C CA . TYR A 1 251 ? 1.563 31.521 32.044 1.00 36.22 251 TYR A CA 1
ATOM 2012 C C . TYR A 1 251 ? 2.893 30.763 31.943 1.00 36.22 251 TYR A C 1
ATOM 2014 O O . TYR A 1 251 ? 2.956 29.611 31.507 1.00 36.22 251 TYR A O 1
ATOM 2022 N N . THR A 1 252 ? 3.967 31.416 32.372 1.00 39.28 252 THR A N 1
ATOM 2023 C CA . THR A 1 252 ? 5.323 30.875 32.475 1.00 39.28 252 THR A CA 1
ATOM 2024 C C . THR A 1 252 ? 5.388 29.795 33.563 1.00 39.28 252 THR A C 1
ATOM 2026 O O . THR A 1 252 ? 5.831 30.040 34.682 1.00 39.28 252 THR A O 1
ATOM 2029 N N . ARG A 1 253 ? 4.950 28.565 33.264 1.00 38.97 253 ARG A N 1
ATOM 2030 C CA . ARG A 1 253 ? 5.304 27.390 34.078 1.00 38.97 253 ARG A CA 1
ATOM 2031 C C . ARG A 1 253 ? 6.764 27.036 33.802 1.00 38.97 253 ARG A C 1
ATOM 2033 O O . ARG A 1 253 ? 7.074 26.374 32.814 1.00 38.97 253 ARG A O 1
ATOM 2040 N N . GLN A 1 254 ? 7.661 27.489 34.673 1.00 33.50 254 GLN A N 1
ATOM 2041 C CA . GLN A 1 254 ? 9.029 26.982 34.729 1.00 33.50 254 GLN A CA 1
ATOM 2042 C C . GLN A 1 254 ? 8.981 25.506 35.146 1.00 33.50 254 GLN A C 1
ATOM 2044 O O . GLN A 1 254 ? 8.677 25.178 36.291 1.00 33.50 254 GLN A O 1
ATOM 2049 N N . TRP A 1 255 ? 9.242 24.609 34.198 1.00 38.84 255 TRP A N 1
ATOM 2050 C CA . TRP A 1 255 ? 9.543 23.213 34.499 1.00 38.84 255 TRP A CA 1
ATOM 2051 C C . TRP A 1 255 ? 10.968 23.133 35.070 1.00 38.84 255 TRP A C 1
ATOM 2053 O O . TRP A 1 255 ? 11.855 23.811 34.543 1.00 38.84 255 TRP A O 1
ATOM 2063 N N . PRO A 1 256 ? 11.227 22.335 36.121 1.00 40.12 256 PRO A N 1
ATOM 2064 C CA . PRO A 1 256 ? 12.589 22.127 36.598 1.00 40.12 256 PRO A CA 1
ATOM 2065 C C . PRO A 1 256 ? 13.444 21.473 35.494 1.00 40.12 256 PRO A C 1
ATOM 2067 O O . PRO A 1 256 ? 12.923 20.664 34.720 1.00 40.12 256 PRO A O 1
ATOM 2070 N N . PRO A 1 257 ? 14.746 21.804 35.394 1.00 43.31 257 PRO A N 1
ATOM 2071 C CA . PRO A 1 257 ? 15.614 21.258 34.360 1.00 43.31 257 PRO A CA 1
ATOM 2072 C C . PRO A 1 257 ? 15.731 19.737 34.507 1.00 43.31 257 PRO A C 1
ATOM 2074 O O . PRO A 1 257 ? 16.082 19.216 35.564 1.00 43.31 257 PRO A O 1
ATOM 2077 N N . THR A 1 258 ? 15.435 19.018 33.427 1.00 47.81 258 THR A N 1
ATOM 2078 C CA . THR A 1 258 ? 15.612 17.567 33.324 1.00 47.81 258 THR A CA 1
ATOM 2079 C C . THR A 1 258 ? 17.089 17.199 33.476 1.00 47.81 258 THR A C 1
ATOM 2081 O O . THR A 1 258 ? 17.927 17.725 32.742 1.00 47.81 258 THR A O 1
ATOM 2084 N N . CYS A 1 259 ? 17.411 16.282 34.394 1.00 40.16 259 CYS A N 1
ATOM 2085 C CA . CYS A 1 259 ? 18.758 15.725 34.544 1.00 40.16 259 CYS A CA 1
ATOM 2086 C C . CYS A 1 259 ? 19.269 15.125 33.216 1.00 40.16 259 CYS A C 1
ATOM 2088 O O . CYS A 1 259 ? 18.505 14.430 32.539 1.00 40.16 259 CYS A O 1
ATOM 2090 N N . PRO A 1 260 ? 20.546 15.332 32.842 1.00 45.44 260 PRO A N 1
ATOM 2091 C CA . PRO A 1 260 ? 21.123 14.684 31.669 1.00 45.44 260 PRO A CA 1
ATOM 2092 C C . PRO A 1 260 ? 21.298 13.169 31.902 1.00 45.44 260 PRO A C 1
ATOM 2094 O O . PRO A 1 260 ? 21.617 12.754 33.020 1.00 45.44 260 PRO A O 1
ATOM 2097 N N . PRO A 1 261 ? 21.113 12.325 30.868 1.00 47.44 261 PRO A N 1
ATOM 2098 C CA . PRO A 1 261 ? 21.349 10.889 30.978 1.00 47.44 261 PRO A CA 1
ATOM 2099 C C . PRO A 1 261 ? 22.851 10.577 31.116 1.00 47.44 261 PRO A C 1
ATOM 2101 O O . PRO A 1 261 ? 23.687 11.327 30.602 1.00 47.44 261 PRO A O 1
ATOM 2104 N N . PRO A 1 262 ? 23.218 9.463 31.777 1.00 40.97 262 PRO A N 1
ATOM 2105 C CA . PRO A 1 262 ? 24.613 9.066 31.927 1.00 40.97 262 PRO A CA 1
ATOM 2106 C C . PRO A 1 262 ? 25.235 8.657 30.575 1.00 40.97 262 PRO A C 1
ATOM 2108 O O . PRO A 1 262 ? 24.533 8.130 29.706 1.00 40.97 262 PRO A O 1
ATOM 2111 N N . PRO A 1 263 ? 26.550 8.872 30.382 1.00 39.78 263 PRO A N 1
ATOM 2112 C CA . PRO A 1 263 ? 27.239 8.537 29.140 1.00 39.78 263 PRO A CA 1
ATOM 2113 C C . PRO A 1 263 ? 27.315 7.019 28.922 1.00 39.78 263 PRO A C 1
ATOM 2115 O O . PRO A 1 263 ? 27.667 6.256 29.821 1.00 39.78 263 PRO A O 1
ATOM 2118 N N . LEU A 1 264 ? 27.005 6.585 27.698 1.00 37.81 264 LEU A N 1
ATOM 2119 C CA . LEU A 1 264 ? 27.095 5.188 27.272 1.00 37.81 264 LEU A CA 1
ATOM 2120 C C . LEU A 1 264 ? 28.562 4.794 27.033 1.00 37.81 264 LEU A C 1
ATOM 2122 O O . LEU A 1 264 ? 29.245 5.396 26.205 1.00 37.81 264 LEU A O 1
ATOM 2126 N N . LEU A 1 265 ? 29.031 3.758 27.732 1.00 36.72 265 LEU A N 1
ATOM 2127 C CA . LEU A 1 265 ? 30.328 3.120 27.487 1.00 36.72 265 LEU A CA 1
ATOM 2128 C C . LEU A 1 265 ? 30.302 2.340 26.160 1.00 36.72 265 LEU A C 1
ATOM 2130 O O . LEU A 1 265 ? 29.383 1.563 25.899 1.00 36.72 265 LEU A O 1
ATOM 2134 N N . LEU A 1 266 ? 31.327 2.540 25.327 1.00 37.69 266 LEU A N 1
ATOM 2135 C CA . LEU A 1 266 ? 31.528 1.824 24.063 1.00 37.69 266 LEU A CA 1
ATOM 2136 C C . LEU A 1 266 ? 32.012 0.381 24.318 1.00 37.69 266 LEU A C 1
ATOM 2138 O O . LEU A 1 266 ? 32.943 0.197 25.105 1.00 37.69 266 LEU A O 1
ATOM 2142 N N . PRO A 1 267 ? 31.466 -0.643 23.634 1.00 34.31 267 PRO A N 1
ATOM 2143 C CA . PRO A 1 267 ? 32.014 -1.994 23.691 1.00 34.31 267 PRO A CA 1
ATOM 2144 C C . PRO A 1 267 ? 33.232 -2.163 22.764 1.00 34.31 267 PRO A C 1
ATOM 2146 O O . PRO A 1 267 ? 33.252 -1.661 21.638 1.00 34.31 267 PRO A O 1
ATOM 2149 N N . LEU A 1 268 ? 34.235 -2.905 23.253 1.00 34.06 268 LEU A N 1
ATOM 2150 C CA . LEU A 1 268 ? 35.442 -3.322 22.528 1.00 34.06 268 LEU A CA 1
ATOM 2151 C C . LEU A 1 268 ? 35.102 -4.102 21.242 1.00 34.06 268 LEU A C 1
ATOM 2153 O O . LEU A 1 268 ? 34.261 -5.000 21.250 1.00 34.06 268 LEU A O 1
ATOM 2157 N N . ALA A 1 269 ? 35.814 -3.801 20.154 1.00 33.28 269 ALA A N 1
ATOM 2158 C CA . ALA A 1 269 ? 35.705 -4.499 18.874 1.00 33.28 269 ALA A CA 1
ATOM 2159 C C . ALA A 1 269 ? 36.526 -5.807 18.853 1.00 33.28 269 ALA A C 1
ATOM 2161 O O . ALA A 1 269 ? 37.686 -5.784 19.272 1.00 33.28 269 ALA A O 1
ATOM 2162 N N . PRO A 1 270 ? 36.002 -6.919 18.299 1.00 33.72 270 PRO A N 1
ATOM 2163 C CA . PRO A 1 270 ? 36.820 -8.055 17.903 1.00 33.72 270 PRO A CA 1
ATOM 2164 C C . PRO A 1 270 ? 37.286 -7.963 16.440 1.00 33.72 270 PRO A C 1
ATOM 2166 O O . PRO A 1 270 ? 36.684 -7.304 15.589 1.00 33.72 270 PRO A O 1
ATOM 2169 N N . SER A 1 271 ? 38.408 -8.639 16.209 1.00 33.47 271 SER A N 1
ATOM 2170 C CA . SER A 1 271 ? 39.303 -8.637 15.052 1.00 33.47 271 SER A CA 1
ATOM 2171 C C . SER A 1 271 ? 38.726 -9.182 13.739 1.00 33.47 271 SER A C 1
ATOM 2173 O O . SER A 1 271 ? 37.787 -9.973 13.715 1.00 33.47 271 SER A O 1
ATOM 2175 N N . ALA A 1 272 ? 39.375 -8.760 12.651 1.00 42.09 272 ALA A N 1
ATOM 2176 C CA . ALA A 1 272 ? 39.103 -9.047 11.245 1.00 42.09 272 ALA A CA 1
ATOM 2177 C C . ALA A 1 272 ? 38.969 -10.537 10.875 1.00 42.09 272 ALA A C 1
ATOM 2179 O O . ALA A 1 272 ? 39.707 -11.380 11.381 1.00 42.09 272 ALA A O 1
ATOM 2180 N N . MET A 1 273 ? 38.102 -10.828 9.895 1.00 31.03 273 MET A N 1
ATOM 2181 C CA . MET A 1 273 ? 38.132 -12.083 9.139 1.00 31.03 273 MET A CA 1
ATOM 2182 C C . MET A 1 273 ? 37.623 -11.889 7.695 1.00 31.03 273 MET A C 1
ATOM 2184 O O . MET A 1 273 ? 36.692 -11.123 7.443 1.00 31.03 273 MET A O 1
ATOM 2188 N N . GLU A 1 274 ? 38.307 -12.552 6.760 1.00 37.78 274 GLU A N 1
ATOM 2189 C CA . GLU A 1 274 ? 38.263 -12.410 5.296 1.00 37.78 274 GLU A CA 1
ATOM 2190 C C . GLU A 1 274 ? 36.946 -12.869 4.632 1.00 37.78 274 GLU A C 1
ATOM 2192 O O . GLU A 1 274 ? 36.314 -13.835 5.059 1.00 37.78 274 GLU A O 1
ATOM 2197 N N . LEU A 1 275 ? 36.561 -12.211 3.527 1.00 34.06 275 LEU A N 1
ATOM 2198 C CA . LEU A 1 275 ? 35.369 -12.509 2.717 1.00 34.06 275 LEU A CA 1
ATOM 2199 C C . LEU A 1 275 ? 35.759 -13.062 1.333 1.00 34.06 275 LEU A C 1
ATOM 2201 O O . LEU A 1 275 ? 36.509 -12.422 0.598 1.00 34.06 275 LEU A O 1
ATOM 2205 N N . ARG A 1 276 ? 35.186 -14.208 0.937 1.00 38.41 276 ARG A N 1
ATOM 2206 C CA . ARG A 1 276 ? 35.149 -14.683 -0.463 1.00 38.41 276 ARG A CA 1
ATOM 2207 C C . ARG A 1 276 ? 33.755 -14.434 -1.057 1.00 38.41 276 ARG A C 1
ATOM 2209 O O . ARG A 1 276 ? 32.751 -14.691 -0.399 1.00 38.41 276 ARG A O 1
ATOM 2216 N N . ASN A 1 277 ? 33.705 -13.931 -2.293 1.00 37.03 277 ASN A N 1
ATOM 2217 C CA . ASN A 1 277 ? 32.496 -13.406 -2.946 1.00 37.03 277 ASN A CA 1
ATOM 2218 C C . ASN A 1 277 ? 31.782 -14.439 -3.839 1.00 37.03 277 ASN A C 1
ATOM 2220 O O . ASN A 1 277 ? 32.441 -15.161 -4.585 1.00 37.03 277 ASN A O 1
ATOM 2224 N N . ILE A 1 278 ? 30.441 -14.422 -3.855 1.00 40.31 278 ILE A N 1
ATOM 2225 C CA . ILE A 1 278 ? 29.587 -15.101 -4.853 1.00 40.31 278 ILE A CA 1
ATOM 2226 C C . ILE A 1 278 ? 28.514 -14.107 -5.347 1.00 40.31 278 ILE A C 1
ATOM 2228 O O . ILE A 1 278 ? 27.989 -13.319 -4.561 1.00 40.31 278 ILE A O 1
ATOM 2232 N N . HIS A 1 279 ? 28.212 -14.122 -6.652 1.00 35.66 279 HIS A N 1
ATOM 2233 C CA . HIS A 1 279 ? 27.322 -13.176 -7.345 1.00 35.66 279 HIS A CA 1
ATOM 2234 C C . HIS A 1 279 ? 26.066 -13.863 -7.901 1.00 35.66 279 HIS A C 1
ATOM 2236 O O . HIS A 1 279 ? 26.172 -14.961 -8.444 1.00 35.66 279 HIS A O 1
ATOM 2242 N N . VAL A 1 280 ? 24.910 -13.181 -7.860 1.00 32.38 280 VAL A N 1
ATOM 2243 C CA . VAL A 1 280 ? 23.696 -13.550 -8.619 1.00 32.38 280 VAL A CA 1
ATOM 2244 C C . VAL A 1 280 ? 23.009 -12.277 -9.137 1.00 32.38 280 VAL A C 1
ATOM 2246 O O . VAL A 1 280 ? 22.772 -11.341 -8.379 1.00 32.38 280 VAL A O 1
ATOM 2249 N N . GLY A 1 281 ? 22.698 -12.219 -10.438 1.00 40.56 281 GLY A N 1
ATOM 2250 C CA . GLY A 1 281 ? 21.910 -11.129 -11.043 1.00 40.56 281 GLY A CA 1
ATOM 2251 C C . GLY A 1 281 ? 22.587 -9.751 -11.071 1.00 40.56 281 GLY A C 1
ATOM 2252 O O . GLY A 1 281 ? 21.912 -8.735 -10.939 1.00 40.56 281 GLY A O 1
ATOM 2253 N N . GLY A 1 282 ? 23.921 -9.692 -11.164 1.00 46.38 282 GLY A N 1
ATOM 2254 C CA . GLY A 1 282 ? 24.667 -8.424 -11.112 1.00 46.38 282 GLY A CA 1
ATOM 2255 C C . GLY A 1 282 ? 24.603 -7.710 -9.751 1.00 46.38 282 GLY A C 1
ATOM 2256 O O . GLY A 1 282 ? 25.048 -6.568 -9.628 1.00 46.38 282 GLY A O 1
ATOM 2257 N N . VAL A 1 283 ? 24.067 -8.375 -8.722 1.00 37.47 283 VAL A N 1
ATOM 2258 C CA . VAL A 1 283 ? 24.015 -7.908 -7.336 1.00 37.47 283 VAL A CA 1
ATOM 2259 C C . VAL A 1 283 ? 24.880 -8.838 -6.481 1.00 37.47 283 VAL A C 1
ATOM 2261 O O . VAL A 1 283 ? 24.791 -10.063 -6.560 1.00 37.47 283 VAL A O 1
ATOM 2264 N N . LEU A 1 284 ? 25.758 -8.246 -5.672 1.00 35.22 284 LEU A N 1
ATOM 2265 C CA . LEU A 1 284 ? 26.610 -8.965 -4.727 1.00 35.22 284 LEU A CA 1
ATOM 2266 C C . LEU A 1 284 ? 25.781 -9.232 -3.460 1.00 35.22 284 LEU A C 1
ATOM 2268 O O . LEU A 1 284 ? 25.373 -8.294 -2.775 1.00 35.22 284 LEU A O 1
ATOM 2272 N N . ILE A 1 285 ? 25.475 -10.502 -3.183 1.00 39.38 285 ILE A N 1
ATOM 2273 C CA . ILE A 1 285 ? 24.663 -10.914 -2.029 1.00 39.38 285 ILE A CA 1
ATOM 2274 C C . ILE A 1 285 ? 25.612 -11.192 -0.858 1.00 39.38 285 ILE A C 1
ATOM 2276 O O . ILE A 1 285 ? 26.434 -12.102 -0.918 1.00 39.38 285 ILE A O 1
ATOM 2280 N N . GLY A 1 286 ? 25.514 -10.408 0.218 1.00 35.62 286 GLY A N 1
ATOM 2281 C CA . GLY A 1 286 ? 26.212 -10.704 1.472 1.00 35.62 286 GLY A CA 1
ATOM 2282 C C . GLY A 1 286 ? 25.585 -11.917 2.165 1.00 35.62 286 GLY A C 1
ATOM 2283 O O . GLY A 1 286 ? 24.373 -11.947 2.372 1.00 35.62 286 GLY A O 1
ATOM 2284 N N . PHE A 1 287 ? 26.392 -12.919 2.522 1.00 35.00 287 PHE A N 1
ATOM 2285 C CA . PHE A 1 287 ? 25.915 -14.111 3.227 1.00 35.00 287 PHE A CA 1
ATOM 2286 C C . PHE A 1 287 ? 25.527 -13.805 4.682 1.00 35.00 287 PHE A C 1
ATOM 2288 O O . PHE A 1 287 ? 26.300 -13.223 5.441 1.00 35.00 287 PHE A O 1
ATOM 2295 N N . ASN A 1 288 ? 24.345 -14.281 5.083 1.00 34.69 288 ASN A N 1
ATOM 2296 C CA . ASN A 1 288 ? 23.960 -14.472 6.479 1.00 34.69 288 ASN A CA 1
ATOM 2297 C C . ASN A 1 288 ? 24.540 -15.808 6.961 1.00 34.69 288 ASN A C 1
ATOM 2299 O O . ASN A 1 288 ? 24.048 -16.868 6.570 1.00 34.69 288 ASN A O 1
ATOM 2303 N N . HIS A 1 289 ? 25.546 -15.778 7.833 1.00 30.38 289 HIS A N 1
ATOM 2304 C CA . HIS A 1 289 ? 25.923 -16.968 8.588 1.00 30.38 289 HIS A CA 1
ATOM 2305 C C . HIS A 1 289 ? 24.924 -17.132 9.743 1.00 30.38 289 HIS A C 1
ATOM 2307 O O . HIS A 1 289 ? 24.913 -16.337 10.679 1.00 30.38 289 HIS A O 1
ATOM 2313 N N . ARG A 1 290 ? 24.067 -18.159 9.685 1.00 36.75 290 ARG A N 1
ATOM 2314 C CA . ARG A 1 290 ? 23.477 -18.727 10.905 1.00 36.75 290 ARG A CA 1
ATOM 2315 C C . ARG A 1 290 ? 24.577 -19.554 11.567 1.00 36.75 290 ARG A C 1
ATOM 2317 O O . ARG A 1 290 ? 25.010 -20.544 10.978 1.00 36.75 290 ARG A O 1
ATOM 2324 N N . SER A 1 291 ? 25.052 -19.147 12.739 1.00 29.92 291 SER A N 1
ATOM 2325 C CA . SER A 1 291 ? 25.688 -20.078 13.670 1.00 29.92 291 SER A CA 1
ATOM 2326 C C . SER A 1 291 ? 24.585 -20.774 14.466 1.00 29.92 291 SER A C 1
ATOM 2328 O O . SER A 1 291 ? 23.588 -20.144 14.828 1.00 29.92 291 SER A O 1
ATOM 2330 N N . LYS A 1 292 ? 24.747 -22.083 14.655 1.00 32.78 292 LYS A N 1
ATOM 2331 C CA . LYS A 1 292 ? 24.057 -22.829 15.709 1.00 32.78 292 LYS A CA 1
ATOM 2332 C C . LYS A 1 292 ? 24.524 -22.343 17.076 1.00 32.78 292 LYS A C 1
ATOM 2334 O O . LYS A 1 292 ? 25.671 -21.844 17.137 1.00 32.78 292 LYS A O 1
#

pLDDT: mean 75.59, std 20.58, range [29.92, 95.06]

Foldseek 3Di:
DAPPVGHDDDDDPVCVVVVVVVVVVCCVVVVPDPDFPVVVQVVVVVVVQVVVLVCCVPPPPLRDPPVDSPLQVVLVVQVVCCVPPVDGPRPPDDHPVVDDDDPDDDDLEDPDDPLLVVLQQPQDADPPQDDDPSQVVQCVVHVTPGHADADDAPVSVVLLVVLVVVDPDDLNVSLSVLSVVDHRHRRTRYDSVSSVVVVVVVVVVVVVVVVCVVCVVVVVVVVVVCCVVDVDPPDPDDDDDDDDDDDDPDPPPDDPDDDDDDDDDDDDDDDDDDDDWDDDPNDTDDDDDDDD

Sequence (292 aa):
MVNAYGFDILCCRRGTNDVENTHKLLLTIFGTWHIRIEMSDCLLRERRHRHNQRCSELRRLVFPRIGHFDTWKIDALQSLVLANHGVLLHSNWVNSSDFKNTPETFGTITLHDAELADALSNIPIDKNVRLTHDMQYLCKVMGTKLPLLPIHTVAERQLFSQLVLLNTFDARKMALEWVKSVDGVNIYPKLPVHLRNYCVTFNRNARARQAFADAQESREILAALNEALCPGIEGIDGTDVQDTPQQLDTYTRQWPPTCPPPPLLLPLAPSAMELRNIHVGGVLIGFNHRSK

Organism: NCBI:txid2856

Secondary structure (DSSP, 8-state):
-B-TTS-B----TT-HHHHHHHHHHHHHHHHHS---HHHHHHHHHHHHHHHHHHHHHHH-TTS---SSS-HHHHHHHHHHHHHHHS--S-TTPPPGGGS---S---SS-----HHHHHHHHT----TT----HHHHHHHHHHT-SS----S-SHHHHHHHHHHHHHS---HHHHHHHHHTT--SSS-----HHHHHHHHHHHHHHHHHHHHHHHTHHHHHHHHHHHHHH--------S----------------PPPPPPPPPPPPPPPPPP------EETTEE--------